Protein AF-A0A1E3LMU6-F1 (afdb_monomer_lite)

Radius of gyration: 24.19 Å; chains: 1; bounding box: 62×63×65 Å

Structure (mmCIF, N/CA/C/O backbone):
data_AF-A0A1E3LMU6-F1
#
_entry.id   AF-A0A1E3LMU6-F1
#
loop_
_atom_site.group_PDB
_atom_site.id
_atom_site.type_symbol
_atom_site.label_atom_id
_atom_site.label_alt_id
_atom_site.label_comp_id
_atom_site.label_asym_id
_atom_site.label_entity_id
_atom_site.label_seq_id
_atom_site.pdbx_PDB_ins_code
_atom_site.Cartn_x
_atom_site.Cartn_y
_atom_site.Cartn_z
_atom_site.occupancy
_atom_site.B_iso_or_equiv
_atom_site.auth_seq_id
_atom_site.auth_comp_id
_atom_site.auth_asym_id
_atom_site.auth_atom_id
_atom_site.pdbx_PDB_model_num
ATOM 1 N N . MET A 1 1 ? 36.751 44.277 14.870 1.00 41.34 1 MET A N 1
ATOM 2 C CA . MET A 1 1 ? 36.678 43.422 13.663 1.00 41.34 1 MET A CA 1
ATOM 3 C C . MET A 1 1 ? 35.478 42.487 13.799 1.00 41.34 1 MET A C 1
ATOM 5 O O . MET A 1 1 ? 35.549 41.564 14.591 1.00 41.34 1 MET A O 1
ATOM 9 N N . GLY A 1 2 ? 34.350 42.746 13.127 1.00 47.09 2 GLY A N 1
ATOM 10 C CA . GLY A 1 2 ? 33.131 41.927 13.303 1.00 47.09 2 GLY A CA 1
ATOM 11 C C . GLY A 1 2 ? 32.168 41.909 12.112 1.00 47.09 2 GLY A C 1
ATOM 12 O O . GLY A 1 2 ? 31.055 41.415 12.233 1.00 47.09 2 GLY A O 1
ATOM 13 N N . PHE A 1 3 ? 32.586 42.429 10.955 1.00 42.03 3 PHE A N 1
ATOM 14 C CA . PHE A 1 3 ? 31.719 42.635 9.787 1.00 42.03 3 PHE A CA 1
ATOM 15 C C . PHE A 1 3 ? 31.519 41.367 8.921 1.00 42.03 3 PHE A C 1
ATOM 17 O O . PHE A 1 3 ? 30.695 41.357 8.015 1.00 42.03 3 PHE A O 1
ATOM 24 N N . PHE A 1 4 ? 32.235 40.271 9.212 1.00 47.50 4 PHE A N 1
ATOM 25 C CA . PHE A 1 4 ?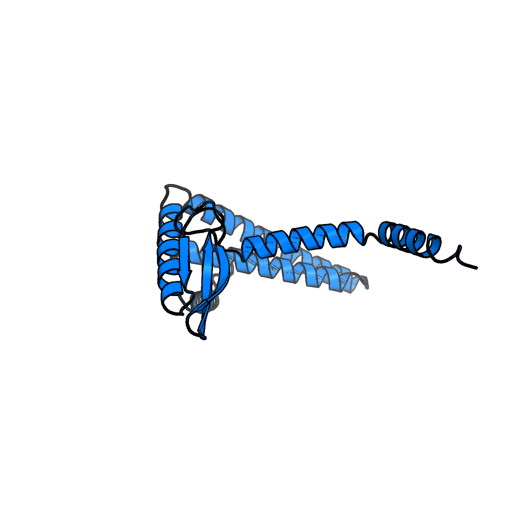 32.240 39.044 8.395 1.00 47.50 4 PHE A CA 1
ATOM 26 C C . PHE A 1 4 ? 31.320 37.906 8.888 1.00 47.50 4 PHE A C 1
ATOM 28 O O . PHE A 1 4 ? 31.187 36.895 8.204 1.00 47.50 4 PHE A O 1
ATOM 35 N N . SER A 1 5 ? 30.646 38.030 10.040 1.00 54.84 5 SER A N 1
ATOM 36 C CA . SER A 1 5 ? 29.833 36.929 10.606 1.00 54.84 5 SER A CA 1
ATOM 37 C C . SER A 1 5 ? 28.342 36.962 10.223 1.00 54.84 5 SER A C 1
ATOM 39 O O . SER A 1 5 ? 27.635 35.957 10.368 1.00 54.84 5 SER A O 1
ATOM 41 N N . ALA A 1 6 ? 27.842 38.103 9.737 1.00 52.78 6 ALA A N 1
ATOM 42 C CA . ALA A 1 6 ? 26.452 38.272 9.303 1.00 52.78 6 ALA A CA 1
ATOM 43 C C . ALA A 1 6 ? 26.280 37.977 7.802 1.00 52.78 6 ALA A C 1
ATOM 45 O O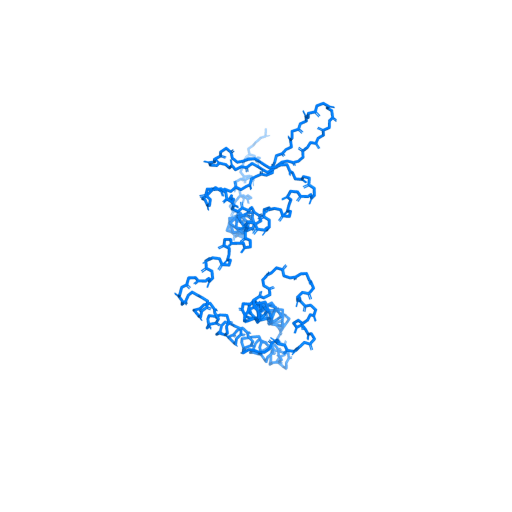 . ALA A 1 6 ? 25.348 37.279 7.404 1.00 52.78 6 ALA A O 1
ATOM 46 N N . THR A 1 7 ? 27.230 38.420 6.978 1.00 54.69 7 THR A N 1
ATOM 47 C CA . THR A 1 7 ? 27.239 38.225 5.518 1.00 54.69 7 THR A CA 1
ATOM 48 C C . THR A 1 7 ? 27.462 36.762 5.120 1.00 54.69 7 THR A C 1
ATOM 50 O O . THR A 1 7 ? 26.789 36.266 4.216 1.00 54.69 7 THR A O 1
ATOM 53 N N . GLY A 1 8 ? 28.300 36.021 5.855 1.00 50.91 8 GLY A N 1
ATOM 54 C CA . GLY A 1 8 ? 28.515 34.585 5.625 1.00 50.91 8 GLY A CA 1
ATOM 55 C C . GLY A 1 8 ? 27.275 33.714 5.883 1.00 50.91 8 GLY A C 1
ATOM 56 O O . GLY A 1 8 ? 27.027 32.752 5.157 1.00 50.91 8 GLY A O 1
ATOM 57 N N . ARG A 1 9 ? 26.432 34.080 6.862 1.00 52.69 9 ARG A N 1
ATOM 58 C CA . ARG A 1 9 ? 25.158 33.383 7.132 1.00 52.69 9 ARG A CA 1
ATOM 59 C C . ARG A 1 9 ? 24.100 33.670 6.064 1.00 52.69 9 ARG A C 1
ATOM 61 O O . ARG A 1 9 ? 23.350 32.763 5.706 1.00 52.69 9 ARG A O 1
ATOM 68 N N . GLY A 1 10 ? 24.083 34.887 5.517 1.00 55.19 10 GLY A N 1
ATOM 69 C CA . GLY A 1 10 ? 23.234 35.249 4.378 1.00 55.19 10 GLY A CA 1
ATOM 70 C C . GLY A 1 10 ? 23.608 34.486 3.106 1.00 55.19 10 GLY A C 1
ATOM 71 O O . GLY A 1 10 ? 22.738 33.906 2.460 1.00 55.19 10 GLY A O 1
ATOM 72 N N . MET A 1 11 ? 24.904 34.390 2.792 1.00 52.97 11 MET A N 1
ATOM 73 C CA . MET A 1 11 ? 25.379 33.633 1.626 1.00 52.97 11 MET A CA 1
ATOM 74 C C . MET A 1 11 ? 25.127 32.126 1.747 1.00 52.97 11 MET A C 1
ATOM 76 O O . MET A 1 11 ? 24.754 31.503 0.757 1.00 52.97 11 MET A O 1
ATOM 80 N N . ALA A 1 12 ? 25.237 31.539 2.944 1.00 54.31 12 ALA A N 1
ATOM 81 C CA . ALA A 1 12 ? 24.888 30.134 3.171 1.00 54.31 12 ALA A CA 1
ATOM 82 C C . ALA A 1 12 ? 23.386 29.855 2.962 1.00 54.31 12 ALA A C 1
ATOM 84 O O . ALA A 1 12 ? 23.021 28.805 2.436 1.00 54.31 12 ALA A O 1
ATOM 85 N N . TRP A 1 13 ? 22.511 30.800 3.324 1.00 54.44 13 TRP A N 1
ATOM 86 C CA . TRP A 1 13 ? 21.069 30.704 3.071 1.00 54.44 13 TRP A CA 1
ATOM 87 C C . TRP A 1 13 ? 20.727 30.818 1.583 1.00 54.44 13 TRP A C 1
ATOM 89 O O . TRP A 1 13 ? 19.920 30.038 1.078 1.00 54.44 13 TRP A O 1
ATOM 99 N N . VAL A 1 14 ? 21.374 31.745 0.871 1.00 56.81 14 VAL A N 1
ATOM 100 C CA . VAL A 1 14 ? 21.206 31.904 -0.581 1.00 56.81 14 VAL A CA 1
ATOM 101 C C . VAL A 1 14 ? 21.745 30.675 -1.321 1.00 56.81 14 VAL A C 1
ATOM 103 O O . VAL A 1 14 ? 21.052 30.132 -2.178 1.00 56.81 14 VAL A O 1
ATOM 106 N N . ALA A 1 15 ? 22.910 30.149 -0.928 1.00 52.78 15 ALA A N 1
ATOM 107 C CA . ALA A 1 15 ? 23.465 28.912 -1.479 1.00 52.78 15 ALA A CA 1
ATOM 108 C C . ALA A 1 15 ? 22.572 27.689 -1.186 1.00 52.78 15 ALA A C 1
ATOM 110 O O . ALA A 1 15 ? 22.334 26.877 -2.077 1.00 52.78 15 ALA A O 1
ATOM 111 N N . ALA A 1 16 ? 21.995 27.576 0.016 1.00 50.31 16 ALA A N 1
ATOM 112 C CA . ALA A 1 16 ? 21.031 26.520 0.345 1.00 50.31 16 ALA A CA 1
ATOM 113 C C . ALA A 1 16 ? 19.702 26.651 -0.431 1.00 50.31 16 ALA A C 1
ATOM 115 O O . ALA A 1 16 ? 19.055 25.640 -0.723 1.00 50.31 16 ALA A O 1
ATOM 116 N N . GLY A 1 17 ? 19.309 27.880 -0.785 1.00 49.91 17 GLY A N 1
ATOM 117 C CA . GLY A 1 17 ? 18.188 28.169 -1.681 1.00 49.91 17 GLY A CA 1
ATOM 118 C C . GLY A 1 17 ? 18.459 27.742 -3.127 1.00 49.91 17 GLY A C 1
ATOM 119 O O . GLY A 1 17 ? 17.593 27.126 -3.742 1.00 49.91 17 GLY A O 1
ATOM 120 N N . VAL A 1 18 ? 19.675 27.976 -3.638 1.00 53.72 18 VAL A N 1
ATOM 121 C CA . VAL A 1 18 ? 20.116 27.560 -4.987 1.00 53.72 18 VAL A CA 1
ATOM 122 C C . VAL A 1 18 ? 20.305 26.038 -5.093 1.00 53.72 18 VAL A C 1
ATOM 124 O O . VAL A 1 18 ? 20.005 25.452 -6.127 1.00 53.72 18 VAL A O 1
ATOM 127 N N . VAL A 1 19 ? 20.709 25.367 -4.007 1.00 55.47 19 VAL A N 1
ATOM 128 C CA . VAL A 1 19 ? 20.836 23.893 -3.924 1.00 55.47 19 VAL A CA 1
ATOM 129 C C . VAL A 1 19 ? 19.472 23.191 -3.742 1.00 55.47 19 VAL A C 1
ATOM 131 O O . VAL A 1 19 ? 19.393 21.966 -3.686 1.00 55.47 19 VAL A O 1
ATOM 134 N N . GLY A 1 20 ? 18.360 23.933 -3.676 1.00 52.56 20 GLY A N 1
ATOM 135 C CA . GLY A 1 20 ? 17.022 23.339 -3.603 1.00 52.56 20 GLY A CA 1
ATOM 136 C C . GLY A 1 20 ? 16.711 22.667 -2.259 1.00 52.56 20 GLY A C 1
ATOM 137 O O . GLY A 1 20 ? 15.804 21.840 -2.166 1.00 52.56 20 GLY A O 1
ATOM 138 N N . MET A 1 21 ? 17.407 23.021 -1.174 1.00 56.62 21 MET A N 1
ATOM 139 C CA . MET A 1 21 ? 17.114 22.450 0.148 1.00 56.62 21 MET A CA 1
ATOM 140 C C . MET A 1 21 ? 15.789 22.956 0.731 1.00 56.62 21 MET A C 1
ATOM 142 O O . MET A 1 21 ? 15.159 22.258 1.526 1.00 56.62 21 MET A O 1
ATOM 146 N N . THR A 1 22 ? 15.339 24.150 0.344 1.00 62.69 22 THR A N 1
ATOM 147 C CA . THR A 1 22 ? 14.048 24.713 0.763 1.00 62.69 22 THR A CA 1
ATOM 148 C C . THR A 1 22 ? 12.844 23.923 0.222 1.00 62.69 22 THR A C 1
ATOM 150 O O . THR A 1 22 ? 12.016 23.531 1.052 1.00 62.69 22 THR A O 1
ATOM 153 N N . PRO A 1 23 ? 12.739 23.567 -1.080 1.00 60.28 23 PRO A N 1
ATOM 154 C CA . PRO A 1 23 ? 11.665 22.693 -1.553 1.00 60.28 23 PRO A CA 1
ATOM 155 C C . PRO A 1 23 ? 11.776 21.267 -0.998 1.00 60.28 23 PRO A C 1
ATOM 157 O O . PRO A 1 23 ? 10.747 20.658 -0.718 1.00 60.28 23 PRO A O 1
ATOM 160 N N . ILE A 1 24 ? 12.985 20.746 -0.746 1.00 65.69 24 ILE A N 1
ATOM 161 C CA . ILE A 1 24 ? 13.166 19.425 -0.112 1.00 65.69 24 ILE A CA 1
ATOM 162 C C . ILE A 1 24 ? 12.637 19.428 1.328 1.00 65.69 24 ILE A C 1
ATOM 164 O O . ILE A 1 24 ? 11.916 18.512 1.716 1.00 65.69 24 ILE A O 1
ATOM 168 N N . LYS A 1 25 ? 12.936 20.463 2.124 1.00 67.44 25 LYS A N 1
ATOM 169 C CA . LYS A 1 25 ? 12.420 20.598 3.498 1.00 67.44 25 LYS A CA 1
ATOM 170 C C . LYS A 1 25 ? 10.905 20.794 3.527 1.00 67.44 25 LYS A C 1
ATOM 172 O O . LYS A 1 25 ? 10.240 20.164 4.346 1.00 67.44 25 LYS A O 1
ATOM 177 N N . ALA A 1 26 ? 10.359 21.611 2.624 1.00 67.00 26 ALA A N 1
ATOM 178 C CA . ALA A 1 26 ? 8.914 21.787 2.487 1.00 67.00 26 ALA A CA 1
ATOM 179 C C . ALA A 1 26 ? 8.229 20.471 2.077 1.00 67.00 26 ALA A C 1
ATOM 181 O O . ALA A 1 26 ? 7.256 20.058 2.706 1.00 67.00 26 ALA A O 1
ATOM 182 N N . GLY A 1 27 ? 8.794 19.752 1.102 1.00 61.72 27 GLY A N 1
ATOM 183 C CA . GLY A 1 27 ? 8.332 18.426 0.695 1.00 61.72 27 GLY A CA 1
ATOM 184 C C . GLY A 1 27 ? 8.401 17.413 1.837 1.00 61.72 27 GLY A C 1
ATOM 185 O O . GLY A 1 27 ? 7.441 16.686 2.073 1.00 61.72 27 GLY A O 1
ATOM 186 N N . PHE A 1 28 ? 9.484 17.411 2.615 1.00 72.00 28 PHE A N 1
ATOM 187 C CA . PHE A 1 28 ? 9.635 16.537 3.777 1.00 72.00 28 PHE A CA 1
ATOM 188 C C . PHE A 1 28 ? 8.638 16.870 4.892 1.00 72.00 28 PHE A C 1
ATOM 190 O O . PHE A 1 28 ? 8.110 15.959 5.526 1.00 72.00 28 PHE A O 1
ATOM 197 N N . ALA A 1 29 ? 8.327 18.150 5.112 1.00 66.56 29 ALA A N 1
ATOM 198 C CA . ALA A 1 29 ? 7.298 18.576 6.058 1.00 66.56 29 ALA A CA 1
ATOM 199 C C . ALA A 1 29 ? 5.898 18.124 5.617 1.00 66.56 29 ALA A C 1
ATOM 201 O O . ALA A 1 29 ? 5.139 17.617 6.440 1.00 66.56 29 ALA A O 1
ATOM 202 N N . VAL A 1 30 ? 5.581 18.217 4.322 1.00 67.12 30 VAL A N 1
ATOM 203 C CA . VAL A 1 30 ? 4.319 17.710 3.755 1.00 67.12 30 VAL A CA 1
ATOM 204 C C . VAL A 1 30 ? 4.247 16.187 3.846 1.00 67.12 30 VAL A C 1
ATOM 206 O O . VAL A 1 30 ? 3.236 15.647 4.290 1.00 67.12 30 VAL A O 1
ATOM 209 N N . VAL A 1 31 ? 5.319 15.474 3.492 1.00 64.94 31 VAL A N 1
ATOM 210 C CA . VAL A 1 31 ? 5.393 14.009 3.615 1.00 64.94 31 VAL A CA 1
ATOM 211 C C . VAL A 1 31 ? 5.259 13.588 5.073 1.00 64.94 31 VAL A C 1
ATOM 213 O O . VAL A 1 31 ? 4.487 12.680 5.356 1.00 64.94 31 VAL A O 1
ATOM 216 N N . ARG A 1 32 ? 5.932 14.264 6.008 1.00 67.25 32 ARG A N 1
ATOM 217 C CA . ARG A 1 32 ? 5.809 14.008 7.449 1.00 67.25 32 ARG A CA 1
ATOM 218 C C . ARG A 1 32 ? 4.410 14.342 7.967 1.00 67.25 32 ARG A C 1
ATOM 220 O O . ARG A 1 32 ? 3.872 13.575 8.753 1.00 67.25 32 ARG A O 1
ATOM 227 N N . GLY A 1 33 ? 3.798 15.430 7.509 1.00 62.50 33 GLY A N 1
ATOM 228 C CA . GLY A 1 33 ? 2.422 15.798 7.845 1.00 62.50 33 GLY A CA 1
ATOM 229 C C . GLY A 1 33 ? 1.417 14.760 7.349 1.00 62.50 33 GLY A C 1
ATOM 230 O O . GLY A 1 33 ? 0.560 14.325 8.113 1.00 62.50 33 GLY A O 1
ATOM 231 N N . ASN A 1 34 ? 1.579 14.283 6.114 1.00 66.56 34 ASN A N 1
ATOM 232 C CA . ASN A 1 34 ? 0.775 13.209 5.533 1.00 66.56 34 ASN A CA 1
ATOM 233 C C . ASN A 1 34 ? 1.041 11.863 6.213 1.00 66.56 34 ASN A C 1
ATOM 235 O O . ASN A 1 34 ? 0.109 11.107 6.454 1.00 66.56 34 ASN A O 1
ATOM 239 N N . TRP A 1 35 ? 2.288 11.571 6.573 1.00 59.31 35 TRP A N 1
ATOM 240 C CA . TRP A 1 35 ? 2.669 10.379 7.325 1.00 59.31 35 TRP A CA 1
ATOM 241 C C . TRP A 1 35 ? 2.043 10.375 8.719 1.00 59.31 35 TRP A C 1
ATOM 243 O O . TRP A 1 35 ? 1.440 9.389 9.131 1.00 59.31 35 TRP A O 1
ATOM 253 N N . ASN A 1 36 ? 2.099 11.508 9.413 1.00 56.50 36 ASN A N 1
ATOM 254 C CA . ASN A 1 36 ? 1.456 11.695 10.705 1.00 56.50 36 ASN A CA 1
ATOM 255 C C . ASN A 1 36 ? -0.072 11.694 10.573 1.00 56.50 36 ASN A C 1
ATOM 257 O O . ASN A 1 36 ? -0.745 11.178 11.453 1.00 56.50 36 ASN A O 1
ATOM 261 N N . ALA A 1 37 ? -0.643 12.198 9.476 1.00 53.78 37 ALA A N 1
ATOM 262 C CA . ALA A 1 37 ? -2.076 12.107 9.187 1.00 53.78 37 ALA A CA 1
ATOM 263 C C . ALA A 1 37 ? -2.526 10.669 8.875 1.00 53.78 37 ALA A C 1
ATOM 265 O O . ALA A 1 37 ? -3.618 10.277 9.261 1.00 53.78 37 ALA A O 1
ATOM 266 N N . LEU A 1 38 ? -1.683 9.876 8.208 1.00 58.12 38 LEU A N 1
ATOM 267 C CA . LEU A 1 38 ? -1.920 8.453 7.945 1.00 58.12 38 LEU A CA 1
ATOM 268 C C . LEU A 1 38 ? -1.766 7.603 9.213 1.00 58.12 38 LEU A C 1
ATOM 270 O O . LEU A 1 38 ? -2.451 6.593 9.361 1.00 58.12 38 LEU A O 1
ATOM 274 N N . ARG A 1 39 ? -0.854 7.996 10.112 1.00 58.69 39 ARG A N 1
ATOM 275 C CA . ARG A 1 39 ? -0.602 7.310 11.386 1.00 58.69 39 ARG A CA 1
ATOM 276 C C . ARG A 1 39 ? -1.584 7.727 12.484 1.00 58.69 39 ARG A C 1
ATOM 278 O O . ARG A 1 39 ? -1.951 6.889 13.303 1.00 58.69 39 ARG A O 1
ATOM 285 N N . SER A 1 40 ? -2.018 8.987 12.495 1.00 62.62 40 SER A N 1
ATOM 286 C CA . SER A 1 40 ? -3.054 9.471 13.411 1.00 62.62 40 SER A CA 1
ATOM 287 C C . SER A 1 40 ? -4.398 8.883 13.007 1.00 62.62 40 SER A C 1
ATOM 289 O O . SER A 1 40 ? -4.829 8.915 11.856 1.00 62.62 40 SER A O 1
ATOM 291 N N . ARG A 1 41 ? -5.045 8.251 13.976 1.00 66.50 41 ARG A N 1
ATOM 292 C CA . ARG A 1 41 ? -6.304 7.545 13.767 1.00 66.50 41 ARG A CA 1
ATOM 293 C C . ARG A 1 41 ? -7.434 8.582 13.759 1.00 66.50 41 ARG A C 1
ATOM 295 O O . ARG A 1 41 ? -7.430 9.492 14.578 1.00 66.50 41 ARG A O 1
ATOM 302 N N . SER A 1 42 ? -8.411 8.456 12.862 1.00 70.62 42 SER A N 1
ATOM 303 C CA . SER A 1 42 ? -9.662 9.214 12.984 1.00 70.62 42 SER A CA 1
ATOM 304 C C . SER A 1 42 ? -10.424 8.774 14.236 1.00 70.62 42 SER A C 1
ATOM 306 O O . SER A 1 42 ? -10.431 7.582 14.565 1.00 70.62 42 SER A O 1
ATOM 308 N N . CYS A 1 43 ? -11.043 9.731 14.928 1.00 73.75 43 CYS A N 1
ATOM 309 C CA . CYS A 1 43 ? -11.822 9.477 16.133 1.00 73.75 43 CYS A CA 1
ATOM 310 C C . CYS A 1 43 ? -13.076 8.646 15.803 1.00 73.75 43 CYS A C 1
ATOM 312 O O . CYS A 1 43 ? -13.838 9.038 14.913 1.00 73.75 43 CYS A O 1
ATOM 314 N N . PRO A 1 44 ? -13.329 7.538 16.522 1.00 68.38 44 PRO A N 1
ATOM 315 C CA . PRO A 1 44 ? -14.477 6.669 16.268 1.00 68.38 44 PRO A CA 1
ATOM 316 C C . PRO A 1 44 ? -15.820 7.332 16.605 1.00 68.38 44 PRO A C 1
ATOM 318 O O . PRO A 1 44 ? -16.822 6.991 15.981 1.00 68.38 44 PRO A O 1
ATOM 321 N N . ARG A 1 45 ? -15.843 8.283 17.554 1.00 73.88 45 ARG A N 1
ATOM 322 C CA . ARG A 1 45 ? -17.066 8.946 18.036 1.00 73.88 45 ARG A CA 1
ATOM 323 C C . ARG A 1 45 ? -17.550 10.047 17.095 1.00 73.88 45 ARG A C 1
ATOM 325 O O . ARG A 1 45 ? -18.722 10.080 16.746 1.00 73.88 45 ARG A O 1
ATOM 332 N N . CYS A 1 46 ? -16.661 10.951 16.685 1.00 76.88 46 CYS A N 1
ATOM 333 C CA . CYS A 1 46 ? -17.043 12.114 15.878 1.00 76.88 46 CYS A CA 1
ATOM 334 C C . CYS A 1 46 ? -16.698 11.982 14.386 1.00 76.88 46 CYS A C 1
ATOM 336 O O . CYS A 1 46 ? -17.192 12.771 13.582 1.00 76.88 46 CYS A O 1
ATOM 338 N N . GLY A 1 47 ? -15.818 11.049 13.998 1.00 67.56 47 GLY A N 1
ATOM 339 C CA . GLY A 1 47 ? -15.378 10.826 12.613 1.00 67.56 47 GLY A CA 1
ATOM 340 C C . GLY A 1 47 ? -14.544 11.955 11.982 1.00 67.56 47 GLY A C 1
ATOM 341 O O . GLY A 1 47 ? -13.857 11.719 10.991 1.00 67.56 47 GLY A O 1
ATOM 342 N N . ARG A 1 48 ? -14.572 13.169 12.550 1.00 74.12 48 ARG A N 1
ATOM 343 C CA . ARG A 1 48 ? -13.888 14.371 12.036 1.00 74.12 48 ARG A CA 1
ATOM 344 C C . ARG A 1 48 ? -12.575 14.671 12.759 1.00 74.12 48 ARG A C 1
ATOM 346 O O . ARG A 1 48 ? -11.645 15.193 12.151 1.00 74.12 48 ARG A O 1
ATOM 353 N N . GLY A 1 49 ? -12.507 14.359 14.050 1.00 76.75 49 GLY A N 1
ATOM 354 C CA . GLY A 1 49 ? -11.328 14.590 14.874 1.00 76.75 49 GLY A CA 1
ATOM 355 C C . GLY A 1 49 ? -10.240 13.540 14.665 1.00 76.75 49 GLY A C 1
ATOM 356 O O . GLY A 1 49 ? -10.498 12.423 14.207 1.00 76.75 49 GLY A O 1
ATOM 357 N N . ARG A 1 50 ? -9.008 13.899 15.018 1.00 76.50 50 ARG A N 1
ATOM 358 C CA . ARG A 1 50 ? -7.848 13.006 15.034 1.00 76.50 50 ARG A CA 1
ATOM 359 C C . ARG A 1 50 ? -7.531 12.613 16.469 1.00 76.50 50 ARG A C 1
ATOM 361 O O . ARG A 1 50 ? -7.636 13.435 17.378 1.00 76.50 50 ARG A O 1
ATOM 368 N N . LEU A 1 51 ? -7.155 11.352 16.638 1.00 77.31 51 LEU A N 1
ATOM 369 C CA . LEU A 1 51 ? -6.645 10.821 17.887 1.00 77.31 51 LEU A CA 1
ATOM 370 C C . LEU A 1 51 ? -5.184 11.244 18.045 1.00 77.31 51 LEU A C 1
ATOM 372 O O . LEU A 1 51 ? -4.376 11.030 17.132 1.00 77.31 51 LEU A O 1
ATOM 376 N N . TYR A 1 52 ? -4.870 11.850 19.183 1.00 78.06 52 TYR A N 1
ATOM 377 C CA . TYR A 1 52 ? -3.514 12.129 19.630 1.00 78.06 52 TYR A CA 1
ATOM 378 C C . TYR A 1 52 ? -3.221 11.289 20.868 1.00 78.06 52 TYR A C 1
ATOM 380 O O . TYR A 1 52 ? -4.098 11.039 21.690 1.00 78.06 52 TYR A O 1
ATOM 388 N N . GLU A 1 53 ? -1.987 10.822 20.964 1.00 76.00 53 GLU A N 1
ATOM 389 C CA . GLU A 1 53 ? -1.511 10.071 22.115 1.00 76.00 53 GLU A CA 1
ATOM 390 C C . GLU A 1 53 ? -1.038 11.063 23.177 1.00 76.00 53 GLU A C 1
ATOM 392 O O . GLU A 1 53 ? -0.297 12.001 22.867 1.00 76.00 53 GLU A O 1
ATOM 397 N N . PHE A 1 54 ? -1.496 10.881 24.408 1.00 79.62 54 PHE A N 1
ATOM 398 C CA . PHE A 1 54 ? -1.031 11.622 25.568 1.00 79.62 54 PHE A CA 1
ATOM 399 C C . PHE A 1 54 ? -0.784 10.649 26.716 1.00 79.62 54 PHE A C 1
ATOM 401 O O . PHE A 1 54 ? -1.397 9.588 26.795 1.00 79.62 54 PHE A O 1
ATOM 408 N N . SER A 1 55 ? 0.158 10.989 27.584 1.00 79.62 55 SER A N 1
ATOM 409 C CA . SER A 1 55 ? 0.448 10.212 28.782 1.00 79.62 55 SER A CA 1
ATOM 410 C C . SER A 1 55 ? 0.008 10.999 30.001 1.00 79.62 55 SER A C 1
ATOM 412 O O . SER A 1 55 ? 0.394 12.162 30.136 1.00 79.62 55 SER A O 1
ATOM 414 N N . GLU A 1 56 ? -0.744 10.364 30.888 1.00 76.75 56 GLU A N 1
ATOM 415 C CA . GLU A 1 56 ? -1.137 10.948 32.164 1.00 76.75 56 GLU A CA 1
ATOM 416 C C . GLU A 1 56 ? -0.585 10.088 33.300 1.00 76.75 56 GLU A C 1
ATOM 418 O O . GLU A 1 56 ? -0.607 8.857 33.237 1.00 76.75 56 GLU A O 1
ATOM 423 N N . VAL A 1 57 ? -0.016 10.744 34.311 1.00 78.88 57 VAL A N 1
ATOM 424 C CA . VAL A 1 57 ? 0.559 10.069 35.476 1.00 78.88 57 VAL A CA 1
ATOM 425 C C . VAL A 1 57 ? -0.480 10.113 36.581 1.00 78.88 57 VAL A C 1
ATOM 427 O O . VAL A 1 57 ? -0.708 11.165 37.178 1.00 78.88 57 VAL A O 1
ATOM 430 N N . VAL A 1 58 ? -1.100 8.968 36.850 1.00 73.94 58 VAL A N 1
ATOM 431 C CA . VAL A 1 58 ? -2.060 8.801 37.944 1.00 73.94 58 VAL A CA 1
ATOM 432 C C . VAL A 1 58 ? -1.421 7.856 38.955 1.00 73.94 58 VAL A C 1
ATOM 434 O O . VAL A 1 58 ? -0.964 6.775 38.588 1.00 73.94 58 VAL A O 1
ATOM 437 N N . GLU A 1 59 ? -1.305 8.301 40.209 1.00 72.25 59 GLU A N 1
ATOM 438 C CA . GLU A 1 59 ? -0.765 7.508 41.331 1.00 72.25 59 GLU A CA 1
ATOM 439 C C . GLU A 1 59 ? 0.636 6.902 41.085 1.00 72.25 59 GLU A C 1
ATOM 441 O O . GLU A 1 59 ? 0.965 5.818 41.555 1.00 72.25 59 GLU A O 1
ATOM 446 N N . GLY A 1 60 ? 1.498 7.609 40.342 1.00 75.00 60 GLY A N 1
ATOM 447 C CA . GLY A 1 60 ? 2.876 7.171 40.059 1.00 75.00 60 GLY A CA 1
ATOM 448 C C . GLY A 1 60 ? 3.008 6.160 38.915 1.00 75.00 60 GLY A C 1
ATOM 449 O O . GLY A 1 60 ? 4.124 5.784 38.556 1.00 75.00 60 GLY A O 1
ATOM 450 N N . THR A 1 61 ? 1.894 5.771 38.296 1.00 73.81 61 THR A N 1
ATOM 451 C CA . THR A 1 61 ? 1.852 4.954 37.079 1.00 73.81 61 THR A CA 1
ATOM 452 C C . THR A 1 61 ? 1.550 5.814 35.853 1.00 73.81 61 THR A C 1
ATOM 454 O O . THR A 1 61 ? 0.612 6.612 35.850 1.00 73.81 61 THR A O 1
ATOM 457 N N . THR A 1 62 ? 2.369 5.678 34.807 1.00 75.38 62 THR A N 1
ATOM 458 C CA . THR A 1 62 ? 2.179 6.385 33.533 1.00 75.38 62 THR A CA 1
ATOM 459 C C . THR A 1 62 ? 1.211 5.602 32.658 1.00 75.38 62 THR A C 1
ATOM 461 O O . THR A 1 62 ? 1.569 4.545 32.136 1.00 75.38 62 THR A O 1
ATOM 464 N N . TYR A 1 63 ? 0.011 6.137 32.456 1.00 73.25 63 TYR A N 1
ATOM 465 C CA . TYR A 1 63 ? -0.965 5.573 31.530 1.00 73.25 63 TYR A CA 1
ATOM 466 C C . TYR A 1 63 ? -0.853 6.270 30.179 1.00 73.25 63 TYR A C 1
ATOM 468 O O . TYR A 1 63 ? -0.838 7.499 30.095 1.00 73.25 63 TYR A O 1
ATOM 476 N N . PHE A 1 64 ? -0.786 5.486 29.106 1.00 75.69 64 PHE A N 1
ATOM 477 C CA . PHE A 1 64 ? -0.856 6.004 27.742 1.00 75.69 64 PHE A CA 1
ATOM 478 C C . PHE A 1 64 ? -2.313 6.019 27.296 1.00 75.69 64 PHE A C 1
ATOM 480 O O . PHE A 1 64 ? -2.955 4.974 27.253 1.00 75.69 64 PHE A O 1
ATOM 487 N N . ALA A 1 65 ? -2.841 7.178 26.926 1.00 77.31 65 ALA A N 1
ATOM 488 C CA . ALA A 1 65 ? -4.211 7.348 26.459 1.00 77.31 65 ALA A CA 1
ATOM 489 C C . ALA A 1 65 ? -4.251 8.010 25.075 1.00 77.31 65 ALA A C 1
ATOM 491 O O . ALA A 1 65 ? -3.339 8.728 24.663 1.00 77.31 65 ALA A O 1
ATOM 492 N N . GLN A 1 66 ? -5.323 7.758 24.331 1.00 80.12 66 GLN A N 1
ATOM 493 C CA . GLN A 1 66 ? -5.621 8.412 23.063 1.00 80.12 66 GLN A CA 1
ATOM 494 C C . GLN A 1 66 ? -6.808 9.347 23.249 1.00 80.12 66 GLN A C 1
ATOM 496 O O . GLN A 1 66 ? -7.911 8.905 23.555 1.00 80.12 66 GLN A O 1
ATOM 501 N N . GLY A 1 67 ? -6.584 10.642 23.042 1.00 80.56 67 GLY A N 1
ATOM 502 C CA . GLY A 1 67 ? -7.601 11.688 23.118 1.00 80.56 67 GLY A CA 1
ATOM 503 C C . GLY A 1 67 ? -7.987 12.178 21.733 1.00 80.56 67 GLY A C 1
ATOM 504 O O . GLY A 1 67 ? -7.184 12.129 20.800 1.00 80.56 67 GLY A O 1
ATOM 505 N N . CYS A 1 68 ? -9.213 12.660 21.563 1.00 83.62 68 CYS A N 1
ATOM 506 C CA . CYS A 1 68 ? -9.615 13.341 20.342 1.00 83.62 68 CYS A CA 1
ATOM 507 C C . CYS A 1 68 ? -9.428 14.853 20.471 1.00 83.62 68 CYS A C 1
ATOM 509 O O . CYS A 1 68 ? -9.830 15.467 21.447 1.00 83.62 68 CYS A O 1
ATOM 511 N N . ASN A 1 69 ? -8.878 15.478 19.434 1.00 82.25 69 ASN A N 1
ATOM 512 C CA . ASN A 1 69 ? -8.692 16.930 19.391 1.00 82.25 69 ASN A CA 1
ATOM 513 C C . ASN A 1 69 ? -9.982 17.756 19.184 1.00 82.25 69 ASN A C 1
ATOM 515 O O . ASN A 1 69 ? -9.919 18.977 19.246 1.00 82.25 69 ASN A O 1
ATOM 519 N N . MET A 1 70 ? -11.115 17.125 18.854 1.00 79.88 70 MET A N 1
ATOM 520 C CA . MET A 1 70 ? -12.364 17.812 18.472 1.00 79.88 70 MET A CA 1
ATOM 521 C C . MET A 1 70 ? -13.579 17.402 19.312 1.00 79.88 70 MET A C 1
ATOM 523 O O . MET A 1 70 ? -14.642 17.996 19.165 1.00 79.88 70 MET A O 1
ATOM 527 N N . CYS A 1 71 ? -13.469 16.361 20.134 1.00 81.06 71 CYS A N 1
ATOM 528 C CA . CYS A 1 71 ? -14.542 15.928 21.025 1.00 81.06 71 CYS A CA 1
ATOM 529 C C . CYS A 1 71 ? -13.957 15.320 22.296 1.00 81.06 71 CYS A C 1
ATOM 531 O O . CYS A 1 71 ? -12.816 14.865 22.277 1.00 81.06 71 CYS A O 1
ATOM 533 N N . ASP A 1 72 ? -14.781 15.177 23.331 1.00 82.25 72 ASP A N 1
ATOM 534 C CA . ASP A 1 72 ? -14.399 14.617 24.638 1.00 82.25 72 ASP A CA 1
ATOM 535 C C . ASP A 1 72 ? -14.283 13.081 24.615 1.00 82.25 72 ASP A C 1
ATOM 537 O O . ASP A 1 72 ? -14.798 12.368 25.473 1.00 82.25 72 ASP A O 1
ATOM 541 N N . PHE A 1 73 ? -13.682 12.536 23.559 1.00 79.19 73 PH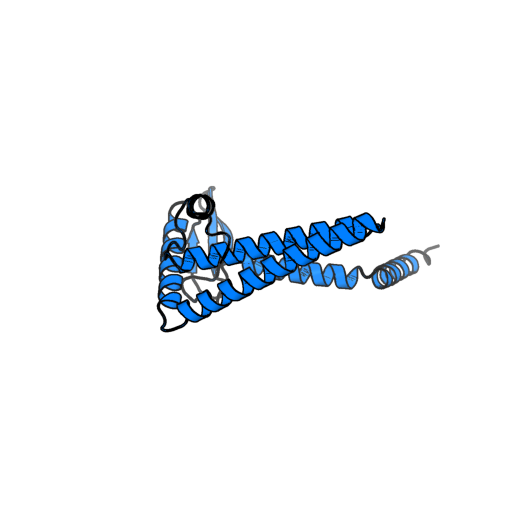E A N 1
ATOM 542 C CA . PHE A 1 73 ? -13.369 11.117 23.466 1.00 79.19 73 PHE A CA 1
ATOM 543 C C . PHE A 1 73 ? -11.943 10.899 23.963 1.00 79.19 73 PHE A C 1
ATOM 545 O O . PHE A 1 73 ? -11.010 11.463 23.389 1.00 79.19 73 PHE A O 1
ATOM 552 N N . TYR A 1 74 ? -11.790 10.059 24.979 1.00 78.62 74 TYR A N 1
ATOM 553 C CA . TYR A 1 74 ? -10.510 9.583 25.481 1.00 78.62 74 TYR A CA 1
ATOM 554 C C . TYR A 1 74 ? -10.600 8.076 25.738 1.00 78.62 74 TYR A C 1
ATOM 556 O O . TYR A 1 74 ? -11.643 7.573 26.151 1.00 78.62 74 TYR A O 1
ATOM 564 N N . GLU A 1 75 ? -9.522 7.355 25.456 1.00 73.25 75 GLU A N 1
ATOM 565 C CA . GLU A 1 75 ? -9.439 5.906 25.635 1.00 73.25 75 GLU A CA 1
ATOM 566 C C . GLU A 1 75 ? -8.043 5.538 26.129 1.00 73.25 75 GLU A C 1
ATOM 568 O O . GLU A 1 75 ? -7.044 5.973 25.554 1.00 73.25 75 GLU A O 1
ATOM 573 N N . PHE A 1 76 ? -7.959 4.744 27.194 1.00 71.50 76 PHE A N 1
ATOM 574 C CA . PHE A 1 76 ? -6.682 4.246 27.692 1.00 71.50 76 PHE A CA 1
ATOM 575 C C . PHE A 1 76 ? -6.165 3.143 26.766 1.00 71.50 76 PHE A C 1
AT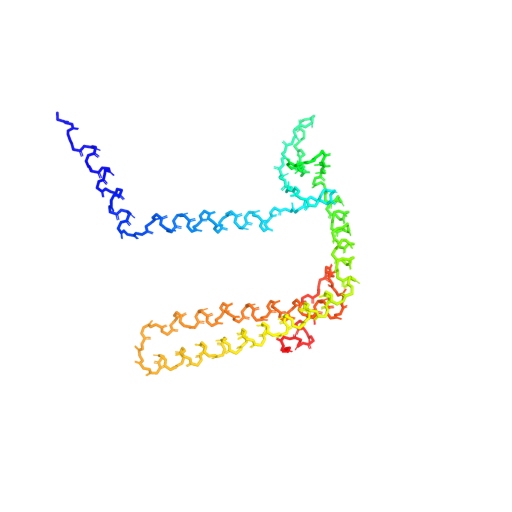OM 577 O O . PHE A 1 76 ? -6.895 2.238 26.377 1.00 71.50 76 PHE A O 1
ATOM 584 N N . THR A 1 77 ? -4.889 3.222 26.403 1.00 63.75 77 THR A N 1
ATOM 585 C CA . THR A 1 77 ? -4.206 2.306 25.476 1.00 63.75 77 THR A CA 1
ATOM 586 C C . THR A 1 77 ? -3.764 1.028 26.194 1.00 63.75 77 THR A C 1
ATOM 588 O O . THR A 1 77 ? -2.724 0.459 25.866 1.00 63.75 77 THR A O 1
ATOM 591 N N . ASP A 1 78 ? -4.532 0.567 27.182 1.00 58.59 78 ASP A N 1
ATOM 592 C CA . ASP A 1 78 ? -4.346 -0.781 27.700 1.00 58.59 78 ASP A CA 1
ATOM 593 C C . ASP A 1 78 ? -4.765 -1.782 26.622 1.00 58.59 78 ASP A C 1
ATOM 595 O O . ASP A 1 78 ? -5.704 -1.565 25.851 1.00 58.59 78 ASP A O 1
ATOM 599 N N . SER A 1 79 ? -3.994 -2.862 26.507 1.00 54.16 79 SER A N 1
ATOM 600 C CA . SER A 1 79 ? -3.981 -3.743 25.330 1.00 54.16 79 SER A CA 1
ATOM 601 C C . SER A 1 79 ? -5.343 -4.346 24.940 1.00 54.16 79 SER A C 1
ATOM 603 O O . SER A 1 79 ? -5.533 -4.707 23.776 1.00 54.16 79 SER A O 1
ATOM 605 N N . GLU A 1 80 ? -6.305 -4.393 25.865 1.00 49.56 80 GLU A N 1
ATOM 606 C CA . GLU A 1 80 ? -7.671 -4.870 25.626 1.00 49.56 80 GLU A CA 1
ATOM 607 C C . GLU A 1 80 ? -8.569 -3.828 24.929 1.00 49.56 80 GLU A C 1
ATOM 609 O O . GLU A 1 80 ? -9.358 -4.201 24.056 1.00 49.56 80 GLU A O 1
ATOM 614 N N . ALA A 1 81 ? -8.395 -2.526 25.191 1.00 48.12 81 ALA A N 1
ATOM 615 C CA . ALA A 1 81 ? -9.210 -1.448 24.605 1.00 48.12 81 ALA A CA 1
ATOM 616 C C . ALA A 1 81 ? -8.965 -1.270 23.090 1.00 48.12 81 ALA A C 1
ATOM 618 O O . ALA A 1 81 ? -9.881 -1.017 22.303 1.00 48.12 81 ALA A O 1
ATOM 619 N N . VAL A 1 82 ? -7.744 -1.570 22.624 1.00 53.78 82 VAL A N 1
ATOM 620 C CA . VAL A 1 82 ? -7.392 -1.577 21.188 1.00 53.78 82 VAL A CA 1
ATOM 621 C C . VAL A 1 82 ? -8.288 -2.534 20.381 1.00 53.78 82 VAL A C 1
ATOM 623 O O . VAL A 1 82 ? -8.519 -2.317 19.186 1.00 53.78 82 VAL A O 1
ATOM 626 N N . SER A 1 83 ? -8.819 -3.589 21.008 1.00 54.03 83 SER A N 1
ATOM 627 C CA . SER A 1 83 ? -9.731 -4.531 20.352 1.00 54.03 83 SER A CA 1
ATOM 628 C C . SER A 1 83 ? -11.106 -3.913 20.074 1.00 54.03 83 SER A C 1
ATOM 630 O O . SER A 1 83 ? -11.681 -4.133 18.999 1.00 54.03 83 SER A O 1
ATOM 632 N N . GLU A 1 84 ? -11.600 -3.071 20.982 1.00 54.53 84 GLU A N 1
ATOM 633 C CA . GLU A 1 84 ? -12.919 -2.460 20.889 1.00 54.53 84 GLU A CA 1
ATOM 634 C C . GLU A 1 84 ? -12.932 -1.379 19.807 1.00 54.53 84 GLU A C 1
ATOM 636 O O . GLU A 1 84 ? -13.784 -1.410 18.911 1.00 54.53 84 GLU A O 1
ATOM 641 N N . THR A 1 85 ? -11.910 -0.524 19.753 1.00 59.25 85 THR A N 1
ATOM 642 C CA . THR A 1 85 ? -11.757 0.455 18.665 1.00 59.25 85 THR A CA 1
ATOM 643 C C . THR A 1 85 ? -11.554 -0.172 17.292 1.00 59.25 85 THR A C 1
ATOM 645 O O . THR A 1 85 ? -12.104 0.320 16.297 1.00 59.25 85 THR A O 1
ATOM 648 N N . LEU A 1 86 ? -10.804 -1.274 17.200 1.00 61.03 86 LEU A N 1
ATOM 649 C CA . LEU A 1 86 ? -10.690 -2.037 15.954 1.00 61.03 86 LEU A CA 1
ATOM 650 C C . LEU A 1 86 ? -12.034 -2.650 15.547 1.00 61.03 86 LEU A C 1
ATOM 652 O O . LEU A 1 86 ? -12.358 -2.656 14.356 1.00 61.03 86 LEU A O 1
ATOM 656 N N . SER A 1 87 ? -12.835 -3.114 16.507 1.00 62.47 87 SER A N 1
ATOM 657 C CA . SER A 1 87 ? -14.164 -3.673 16.249 1.00 62.47 87 SER A CA 1
ATOM 658 C C . SER A 1 87 ? -15.160 -2.607 15.767 1.00 62.47 87 SER A C 1
ATOM 660 O O . SER A 1 87 ? -15.854 -2.826 14.770 1.00 62.47 87 SER A O 1
ATOM 662 N N . VAL A 1 88 ? -15.165 -1.418 16.379 1.00 65.75 88 VAL A N 1
ATOM 663 C CA . VAL A 1 88 ? -15.998 -0.276 15.968 1.00 65.75 88 VAL A CA 1
ATOM 664 C C . VAL A 1 88 ? -15.591 0.200 14.577 1.00 65.75 88 VAL A C 1
ATOM 666 O O . VAL A 1 88 ? -16.443 0.379 13.706 1.00 65.75 88 VAL A O 1
ATOM 669 N N . ARG A 1 89 ? -14.287 0.312 14.305 1.00 64.56 89 ARG A N 1
ATOM 670 C CA . ARG A 1 89 ? -13.787 0.686 12.976 1.00 64.56 89 ARG A CA 1
ATOM 671 C C . ARG A 1 89 ? -14.090 -0.378 11.926 1.00 64.56 89 ARG A C 1
ATOM 673 O O . ARG A 1 89 ? -14.414 -0.030 10.789 1.00 64.56 89 ARG A O 1
ATOM 680 N N . ARG A 1 90 ? -14.019 -1.663 12.281 1.00 66.38 90 ARG A N 1
ATOM 681 C CA . ARG A 1 90 ? -14.447 -2.758 11.405 1.00 66.38 90 ARG A CA 1
ATOM 682 C C . ARG A 1 90 ? -15.923 -2.597 11.056 1.00 66.38 90 ARG A C 1
ATOM 684 O O . ARG A 1 90 ? -16.243 -2.638 9.876 1.00 66.38 90 ARG A O 1
ATOM 691 N N . ARG A 1 91 ? -16.792 -2.336 12.039 1.00 66.44 91 ARG A N 1
ATOM 692 C CA . ARG A 1 91 ? -18.227 -2.085 11.812 1.00 66.44 91 ARG A CA 1
ATOM 693 C C . ARG A 1 91 ? -18.464 -0.868 10.914 1.00 66.44 91 ARG A C 1
ATOM 695 O O . ARG A 1 91 ? -19.196 -1.001 9.945 1.00 66.44 91 ARG A O 1
ATOM 702 N N . GLN A 1 92 ? -17.787 0.257 11.160 1.00 67.12 92 GLN A N 1
ATOM 703 C CA . GLN A 1 92 ? -17.883 1.472 10.330 1.00 67.12 92 GLN A CA 1
ATOM 704 C C . GLN A 1 92 ? -17.385 1.256 8.893 1.00 67.12 92 GLN A C 1
ATOM 706 O O . GLN A 1 92 ? -17.969 1.748 7.932 1.00 67.12 92 GLN A O 1
ATOM 711 N N . THR A 1 93 ? -16.295 0.506 8.731 1.00 68.88 93 THR A N 1
ATOM 712 C CA . THR A 1 93 ? -15.738 0.198 7.408 1.00 68.88 93 THR A CA 1
ATOM 713 C C . THR A 1 93 ? -16.666 -0.752 6.660 1.00 68.88 93 THR A C 1
ATOM 715 O O . THR A 1 93 ? -16.956 -0.525 5.494 1.00 68.88 93 THR A O 1
ATOM 718 N N . LEU A 1 94 ? -17.185 -1.783 7.329 1.00 69.94 94 LEU A N 1
ATOM 719 C CA . LEU A 1 94 ? -18.153 -2.706 6.741 1.00 69.94 94 LEU A CA 1
ATOM 720 C C . LEU A 1 94 ? -19.470 -2.004 6.394 1.00 69.94 94 LEU A C 1
ATOM 722 O O . LEU A 1 94 ? -19.998 -2.262 5.319 1.00 69.94 94 LEU A O 1
ATOM 726 N N . SER A 1 95 ? -19.970 -1.084 7.226 1.00 68.88 95 SER A N 1
ATOM 727 C CA . SER A 1 95 ? -21.180 -0.316 6.912 1.00 68.88 95 SER A CA 1
ATOM 728 C C . SER A 1 95 ? -20.973 0.614 5.714 1.00 68.88 95 SER A C 1
ATOM 730 O O . SER A 1 95 ? -21.846 0.686 4.857 1.00 68.88 95 SER A O 1
ATOM 732 N N . ALA A 1 96 ? -19.801 1.250 5.596 1.00 70.44 96 ALA A N 1
ATOM 733 C CA . ALA A 1 96 ? -19.437 2.051 4.423 1.00 70.44 96 ALA A CA 1
ATOM 734 C C . ALA A 1 96 ? -19.218 1.199 3.156 1.00 70.44 96 ALA A C 1
ATOM 736 O O . ALA A 1 96 ? -19.498 1.647 2.048 1.00 70.44 96 ALA A O 1
ATOM 737 N N . LEU A 1 97 ? -18.724 -0.039 3.289 1.00 68.50 97 LEU A N 1
ATOM 738 C CA . LEU A 1 97 ? -18.614 -0.969 2.158 1.00 68.50 97 LEU A CA 1
ATOM 739 C C . LEU A 1 97 ? -19.967 -1.560 1.738 1.00 68.50 97 LEU A C 1
ATOM 741 O O . LEU A 1 97 ? -20.122 -1.901 0.566 1.00 68.50 97 LEU A O 1
ATOM 745 N N . ASN A 1 98 ? -20.911 -1.706 2.670 1.00 73.50 98 ASN A N 1
ATOM 746 C CA . ASN A 1 98 ? -22.246 -2.248 2.408 1.00 73.50 98 ASN A CA 1
ATOM 747 C C . ASN A 1 98 ? -23.179 -1.228 1.728 1.00 73.50 98 ASN A C 1
ATOM 749 O O . ASN A 1 98 ? -24.260 -1.584 1.266 1.00 73.50 98 ASN A O 1
ATOM 753 N N . GLU A 1 99 ? -22.761 0.037 1.641 1.00 76.69 99 GLU A N 1
ATOM 754 C CA . GLU A 1 99 ? -23.453 1.057 0.862 1.00 76.69 99 GLU A CA 1
ATOM 755 C C . GLU A 1 99 ? -23.467 0.663 -0.628 1.00 76.69 99 GLU A C 1
ATOM 757 O O . GLU A 1 99 ? -22.429 0.352 -1.231 1.00 76.69 99 GLU A O 1
ATOM 762 N N . GLN A 1 100 ? -24.668 0.622 -1.220 1.00 66.31 100 GLN A N 1
ATOM 763 C CA . GLN A 1 100 ? -24.894 0.066 -2.556 1.00 66.31 100 GLN A CA 1
ATOM 764 C C . GLN A 1 100 ? -23.951 0.690 -3.600 1.00 66.31 100 GLN A C 1
ATOM 766 O O . GLN A 1 100 ? -23.898 1.900 -3.810 1.00 66.31 100 GLN A O 1
ATOM 771 N N . GLY A 1 101 ? -23.179 -0.167 -4.275 1.00 72.12 101 GLY A N 1
ATOM 772 C CA . GLY A 1 101 ? -22.275 0.215 -5.363 1.00 72.12 101 GLY A CA 1
ATOM 773 C C . GLY A 1 101 ? -20.893 0.738 -4.944 1.00 72.12 101 GLY A C 1
ATOM 774 O O . GLY A 1 101 ? -20.007 0.810 -5.802 1.00 72.12 101 GLY A O 1
ATOM 775 N N . VAL A 1 102 ? -20.638 1.047 -3.664 1.00 81.56 102 VAL A N 1
ATOM 776 C CA . VAL A 1 102 ? -19.300 1.485 -3.202 1.00 81.56 102 VAL A CA 1
ATOM 777 C C . VAL A 1 102 ? -18.293 0.343 -3.319 1.00 81.56 102 VAL A C 1
ATOM 779 O O . VAL A 1 102 ? -17.206 0.519 -3.884 1.00 81.56 102 VAL A O 1
ATOM 782 N N . ARG A 1 103 ? -18.681 -0.858 -2.877 1.00 81.44 103 ARG A N 1
ATOM 783 C CA . ARG A 1 103 ? -17.861 -2.073 -2.981 1.00 81.44 103 ARG A CA 1
ATOM 784 C C . ARG A 1 103 ? -17.455 -2.378 -4.421 1.00 81.44 103 ARG A C 1
ATOM 786 O O . ARG A 1 103 ? -16.277 -2.601 -4.693 1.00 81.44 103 ARG A O 1
ATOM 793 N N . GLU A 1 104 ? -18.397 -2.335 -5.359 1.00 85.50 104 GLU A N 1
ATOM 794 C CA . GLU A 1 104 ? -18.105 -2.598 -6.771 1.00 85.50 104 GLU A CA 1
ATOM 795 C C . GLU A 1 104 ? -17.180 -1.551 -7.390 1.00 85.50 104 GLU A C 1
ATOM 797 O O . GLU A 1 104 ? -16.252 -1.905 -8.124 1.00 85.50 104 GLU A O 1
ATOM 802 N N . LYS A 1 105 ? -17.397 -0.264 -7.089 1.00 87.12 105 LYS A N 1
ATOM 803 C CA . LYS A 1 105 ? -16.524 0.822 -7.558 1.00 87.12 105 LYS A CA 1
ATOM 804 C C . LYS A 1 105 ? -15.095 0.632 -7.051 1.00 87.12 105 LYS A C 1
ATOM 806 O O . LYS A 1 105 ? -14.149 0.765 -7.830 1.00 87.12 105 LYS A O 1
ATOM 811 N N . LEU A 1 106 ? -14.933 0.272 -5.777 1.00 84.69 106 LEU A N 1
ATOM 812 C CA . LEU A 1 106 ? -13.630 -0.032 -5.180 1.00 84.69 106 LEU A CA 1
ATOM 813 C C . LEU A 1 106 ? -12.971 -1.251 -5.831 1.00 84.69 106 LEU A C 1
ATOM 815 O O . LEU A 1 106 ? -11.797 -1.178 -6.193 1.00 84.69 106 LEU A O 1
ATOM 819 N N . LEU A 1 107 ? -13.716 -2.338 -6.042 1.00 87.88 107 LEU A N 1
ATOM 820 C CA . LEU A 1 107 ? -13.205 -3.536 -6.712 1.00 87.88 107 LEU A CA 1
ATOM 821 C C . LEU A 1 107 ? -12.723 -3.225 -8.133 1.00 87.88 107 LEU A C 1
ATOM 823 O O . LEU A 1 107 ? -11.601 -3.589 -8.490 1.00 87.88 107 LEU A O 1
ATOM 827 N N . ARG A 1 108 ? -13.519 -2.498 -8.930 1.00 90.06 108 ARG A N 1
ATOM 828 C CA . ARG A 1 108 ? -13.111 -2.064 -10.278 1.00 90.06 108 ARG A CA 1
ATOM 829 C C . ARG A 1 108 ? -11.853 -1.206 -10.203 1.00 90.06 108 ARG A C 1
ATOM 831 O O . ARG A 1 108 ? -10.898 -1.472 -10.927 1.00 90.06 108 ARG A O 1
ATOM 838 N N . ARG A 1 109 ? -11.816 -0.228 -9.296 1.00 88.81 109 ARG A N 1
ATOM 839 C CA . ARG A 1 109 ? -10.661 0.655 -9.106 1.00 88.81 109 ARG A CA 1
ATOM 840 C C . ARG A 1 109 ? -9.394 -0.136 -8.780 1.00 88.81 109 ARG A C 1
ATOM 842 O O . ARG A 1 109 ? -8.400 0.024 -9.481 1.00 88.81 109 ARG A O 1
ATOM 849 N N . TYR A 1 110 ? -9.407 -0.987 -7.755 1.00 89.50 110 TYR A N 1
ATOM 850 C CA . TYR A 1 110 ? -8.213 -1.742 -7.360 1.00 89.50 110 TYR A CA 1
ATOM 851 C C . TYR A 1 110 ? -7.759 -2.729 -8.436 1.00 89.50 110 TYR A C 1
ATOM 853 O O . TYR A 1 110 ? -6.556 -2.854 -8.654 1.00 89.50 110 TYR A O 1
ATOM 861 N N . LYS A 1 111 ? -8.694 -3.349 -9.165 1.00 90.25 111 LYS A N 1
ATOM 862 C CA . LYS A 1 111 ? -8.383 -4.184 -10.332 1.00 90.25 111 LYS A CA 1
ATOM 863 C C . LYS A 1 111 ? -7.659 -3.390 -11.422 1.00 90.25 111 LYS A C 1
ATOM 865 O O . LYS A 1 111 ? -6.592 -3.798 -11.871 1.00 90.25 111 LYS A O 1
ATOM 870 N N . TRP A 1 112 ? -8.201 -2.236 -11.810 1.00 90.88 112 TRP A N 1
ATOM 871 C CA . TRP A 1 112 ? -7.582 -1.364 -12.812 1.00 90.88 112 TRP A CA 1
ATOM 872 C C . TRP A 1 112 ? -6.188 -0.895 -12.384 1.00 90.88 112 TRP A C 1
ATOM 874 O O . TRP A 1 112 ? -5.232 -1.051 -13.140 1.00 90.88 112 TRP A O 1
ATOM 884 N N . TRP A 1 113 ? -6.040 -0.390 -11.155 1.00 89.00 113 TRP A N 1
ATOM 885 C CA . TRP A 1 113 ? -4.744 0.074 -10.649 1.00 89.00 113 TRP A CA 1
ATOM 886 C C . TRP A 1 113 ? -3.719 -1.052 -10.510 1.00 89.00 113 TRP A C 1
ATOM 888 O O . TRP A 1 113 ? -2.555 -0.841 -10.835 1.00 89.00 113 TRP A O 1
ATOM 898 N N . SER A 1 114 ? -4.132 -2.247 -10.076 1.00 89.62 114 SER A N 1
ATOM 899 C CA . SER A 1 114 ? -3.237 -3.405 -9.987 1.00 89.62 114 SER A CA 1
ATOM 900 C C . SER A 1 114 ? -2.646 -3.752 -11.356 1.00 89.62 114 SER A C 1
ATOM 902 O O . SER A 1 114 ? -1.430 -3.889 -11.468 1.00 89.62 114 SER A O 1
ATOM 904 N N . ARG A 1 115 ? -3.471 -3.771 -12.411 1.00 92.19 115 ARG A N 1
ATOM 905 C CA . ARG A 1 115 ? -3.023 -4.025 -13.792 1.00 92.19 115 ARG A CA 1
ATOM 906 C C . ARG A 1 115 ? -2.100 -2.939 -14.327 1.00 92.19 115 ARG A C 1
ATOM 908 O O . ARG A 1 115 ? -1.069 -3.258 -14.909 1.00 92.19 115 ARG A O 1
ATOM 915 N N . ILE A 1 116 ? -2.447 -1.670 -14.102 1.00 93.81 116 ILE A N 1
ATOM 916 C CA . ILE A 1 116 ? -1.627 -0.529 -14.533 1.00 93.81 116 ILE A CA 1
ATOM 917 C C . ILE A 1 116 ? -0.251 -0.586 -13.868 1.00 93.81 116 ILE A C 1
ATOM 919 O O . ILE A 1 116 ? 0.759 -0.466 -14.555 1.00 93.81 116 ILE A O 1
ATOM 923 N N . TYR A 1 117 ? -0.192 -0.807 -12.552 1.00 93.38 117 TYR A N 1
ATOM 924 C CA . TYR A 1 117 ? 1.084 -0.907 -11.847 1.00 93.38 117 TYR A CA 1
ATOM 925 C C . TYR A 1 117 ? 1.874 -2.149 -12.256 1.00 93.38 117 TYR A C 1
ATOM 927 O O . TYR A 1 117 ? 3.085 -2.053 -12.424 1.00 93.38 117 TYR A O 1
ATOM 935 N N . LEU A 1 118 ? 1.222 -3.291 -12.482 1.00 92.62 118 LEU A N 1
ATOM 936 C CA . LEU A 1 118 ? 1.910 -4.487 -12.964 1.00 92.62 118 LEU A CA 1
ATOM 937 C C . LEU A 1 118 ? 2.547 -4.231 -14.340 1.00 92.62 118 LEU A C 1
ATOM 939 O O . LEU A 1 118 ? 3.741 -4.467 -14.517 1.00 92.62 118 LEU A O 1
ATOM 943 N N . PHE A 1 119 ? 1.788 -3.659 -15.277 1.00 94.75 119 PHE A N 1
ATOM 944 C CA . PHE A 1 119 ? 2.287 -3.312 -16.608 1.00 94.75 119 PHE A CA 1
ATOM 945 C C . PHE A 1 119 ? 3.401 -2.259 -16.556 1.00 94.75 119 PHE A C 1
ATOM 947 O O . PHE A 1 119 ? 4.442 -2.424 -17.186 1.00 94.75 119 PHE A O 1
ATOM 954 N N . ALA A 1 120 ? 3.232 -1.209 -15.750 1.00 93.75 120 ALA A N 1
ATOM 955 C CA . ALA A 1 120 ? 4.258 -0.193 -15.549 1.00 93.75 120 ALA A CA 1
ATOM 956 C C . ALA A 1 120 ? 5.538 -0.785 -14.935 1.00 93.75 120 ALA A C 1
ATOM 958 O O . ALA A 1 120 ? 6.635 -0.422 -15.355 1.00 93.75 120 ALA A O 1
ATOM 959 N N . SER A 1 121 ? 5.421 -1.724 -13.988 1.00 93.62 121 SER A N 1
ATOM 960 C CA . SER A 1 121 ? 6.582 -2.410 -13.408 1.00 93.62 121 SER A CA 1
ATOM 961 C C . SER A 1 121 ? 7.328 -3.246 -14.452 1.00 93.62 121 SER A C 1
ATOM 963 O O . SER A 1 121 ? 8.553 -3.168 -14.526 1.00 93.62 121 SER A O 1
ATOM 965 N N . LEU A 1 122 ? 6.600 -3.955 -15.325 1.00 94.62 122 LEU A N 1
ATOM 966 C CA . LEU A 1 122 ? 7.177 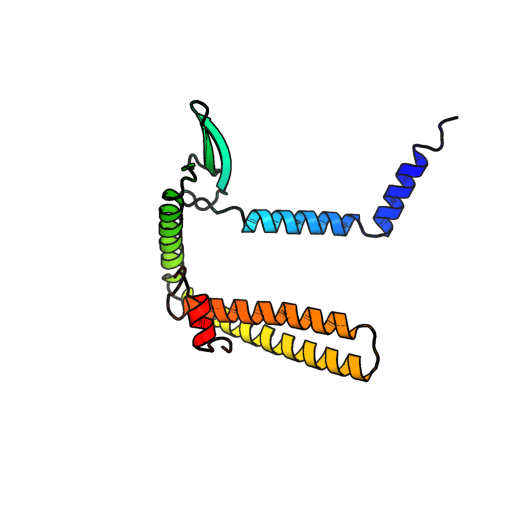-4.720 -16.431 1.00 94.62 122 LEU A CA 1
ATOM 967 C C . LEU A 1 122 ? 7.902 -3.801 -17.421 1.00 94.62 122 LEU A C 1
ATOM 969 O O . LEU A 1 122 ? 9.035 -4.083 -17.801 1.00 94.62 122 LEU A O 1
ATOM 973 N N . LEU A 1 123 ? 7.287 -2.672 -17.781 1.00 95.88 123 LEU A N 1
ATOM 974 C CA . LEU A 1 123 ? 7.901 -1.664 -18.644 1.00 95.88 123 LEU A CA 1
ATOM 975 C C . LEU A 1 123 ? 9.205 -1.121 -18.036 1.00 95.88 123 LEU A C 1
ATOM 977 O O . LEU A 1 123 ? 10.195 -0.973 -18.745 1.00 95.88 123 LEU A O 1
ATOM 981 N N . CYS A 1 124 ? 9.231 -0.868 -16.724 1.00 92.94 124 CYS A N 1
ATOM 982 C CA . CYS A 1 124 ? 10.436 -0.412 -16.027 1.00 92.94 124 CYS A CA 1
ATOM 983 C C . CYS A 1 124 ? 11.549 -1.466 -16.052 1.00 92.94 124 CYS A C 1
ATOM 985 O O . CYS A 1 124 ? 12.711 -1.115 -16.248 1.00 92.94 124 CYS A O 1
ATOM 987 N N . VAL A 1 125 ? 11.207 -2.749 -15.896 1.00 91.69 125 VAL A N 1
ATOM 988 C CA . VAL A 1 125 ? 12.176 -3.850 -16.008 1.00 91.69 125 VAL A CA 1
ATOM 989 C C . VAL A 1 125 ? 12.721 -3.940 -17.432 1.00 91.69 125 VAL A C 1
ATOM 991 O O . VAL A 1 125 ? 13.938 -3.964 -17.607 1.00 91.69 125 VAL A O 1
ATOM 994 N N . LEU A 1 126 ? 11.859 -3.899 -18.452 1.00 95.25 126 LEU A N 1
ATOM 995 C CA . LEU A 1 126 ? 12.283 -3.909 -19.857 1.00 95.25 126 LEU A CA 1
ATOM 996 C C . LEU A 1 126 ? 13.180 -2.711 -20.193 1.00 95.25 126 LEU A C 1
ATOM 998 O O . LEU A 1 126 ? 14.227 -2.878 -20.816 1.00 95.25 126 LEU A O 1
ATOM 1002 N N . LEU A 1 127 ? 12.821 -1.518 -19.715 1.00 93.38 127 LEU A N 1
ATOM 1003 C CA . LEU A 1 127 ? 13.639 -0.317 -19.857 1.00 93.38 127 LEU A CA 1
ATOM 1004 C C . LEU A 1 127 ? 14.993 -0.473 -19.153 1.00 93.38 127 LEU A C 1
ATOM 1006 O O . LEU A 1 127 ? 16.018 -0.098 -19.714 1.00 93.38 127 LEU A O 1
ATOM 1010 N N . SER A 1 128 ? 15.017 -1.046 -17.946 1.00 91.88 128 SER A N 1
ATOM 1011 C CA . SER A 1 128 ? 16.261 -1.283 -17.206 1.00 91.88 128 SER A CA 1
ATOM 1012 C C . SER A 1 128 ? 17.189 -2.256 -17.938 1.00 91.88 128 SER A C 1
ATOM 1014 O O . SER A 1 128 ? 18.391 -2.010 -17.996 1.00 91.88 128 SER A O 1
ATOM 1016 N N . LEU A 1 129 ? 16.634 -3.293 -18.575 1.00 94.25 129 LEU A N 1
ATOM 1017 C CA . LEU A 1 129 ? 17.387 -4.240 -19.398 1.00 94.25 129 LEU A CA 1
ATOM 1018 C C . LEU A 1 129 ? 17.939 -3.558 -20.651 1.00 94.25 129 LEU A C 1
ATOM 1020 O O . LEU A 1 129 ? 19.121 -3.692 -20.949 1.00 94.25 129 LEU A O 1
ATOM 1024 N N . ALA A 1 130 ? 17.124 -2.763 -21.347 1.00 94.19 130 ALA A N 1
ATOM 1025 C CA . ALA A 1 130 ? 17.576 -2.001 -22.510 1.00 94.19 130 ALA A CA 1
ATOM 1026 C C . ALA A 1 130 ? 18.700 -1.008 -22.151 1.00 94.19 130 ALA A C 1
ATOM 1028 O O . ALA A 1 130 ? 19.685 -0.888 -22.877 1.00 94.19 130 ALA A O 1
ATOM 1029 N N . LEU A 1 131 ? 18.590 -0.321 -21.008 1.00 92.50 131 LEU A N 1
ATOM 1030 C CA . LEU A 1 131 ? 19.635 0.577 -20.506 1.00 92.50 131 LEU A CA 1
ATOM 1031 C C . LEU A 1 131 ? 20.914 -0.173 -20.125 1.00 92.50 131 LEU A C 1
ATOM 1033 O O . LEU A 1 131 ? 22.002 0.354 -20.356 1.00 92.50 131 LEU A O 1
ATOM 1037 N N . LEU A 1 132 ? 20.787 -1.385 -19.578 1.00 92.81 132 LEU A N 1
ATOM 1038 C CA . LEU A 1 132 ? 21.921 -2.244 -19.247 1.00 92.81 132 LEU A CA 1
ATOM 1039 C C . LEU A 1 132 ? 22.689 -2.659 -20.508 1.00 92.81 132 LEU A C 1
ATOM 1041 O O . LEU A 1 132 ? 23.909 -2.520 -20.539 1.00 92.81 132 LEU A O 1
ATOM 1045 N N . PHE A 1 133 ? 21.988 -3.086 -21.565 1.00 94.25 133 PHE A N 1
ATOM 1046 C CA . PHE A 1 133 ? 22.621 -3.438 -22.844 1.00 94.25 133 PHE A CA 1
ATOM 1047 C C . PHE A 1 133 ? 23.322 -2.248 -23.511 1.00 94.25 133 PHE A C 1
ATOM 1049 O O . PHE A 1 133 ? 24.359 -2.423 -24.141 1.00 94.25 133 PHE A O 1
ATOM 1056 N N . ASN A 1 134 ? 22.804 -1.033 -23.320 1.00 93.81 134 ASN A N 1
ATOM 1057 C CA . ASN A 1 134 ? 23.413 0.199 -23.826 1.00 93.81 134 ASN A CA 1
ATOM 1058 C C . ASN A 1 134 ? 24.533 0.760 -22.922 1.00 93.81 134 ASN A C 1
ATOM 1060 O O . ASN A 1 134 ? 25.054 1.838 -23.205 1.00 93.81 134 ASN A O 1
ATOM 1064 N N . GLY A 1 135 ? 24.880 0.093 -21.812 1.00 89.81 135 GLY A N 1
ATOM 1065 C CA . GLY A 1 135 ? 25.917 0.554 -20.878 1.00 89.81 135 GLY A CA 1
ATOM 1066 C C . GLY A 1 135 ? 25.562 1.842 -20.121 1.00 89.81 135 GLY A C 1
ATOM 1067 O O . GLY A 1 135 ? 26.443 2.568 -19.660 1.00 89.81 135 GLY A O 1
ATOM 1068 N N . ASN A 1 136 ? 24.273 2.171 -19.999 1.00 89.31 136 ASN A N 1
ATOM 1069 C CA . ASN A 1 136 ? 23.831 3.433 -19.419 1.00 89.31 136 ASN A CA 1
ATOM 1070 C C . ASN A 1 136 ? 23.769 3.367 -17.881 1.00 89.31 136 ASN A C 1
ATOM 1072 O O . ASN A 1 136 ? 23.058 2.544 -17.306 1.00 89.31 136 ASN A O 1
ATOM 1076 N N . ARG A 1 137 ? 24.434 4.314 -17.205 1.00 87.38 137 ARG A N 1
ATOM 1077 C CA . ARG A 1 137 ? 24.483 4.471 -15.736 1.00 87.38 137 ARG A CA 1
ATOM 1078 C C . ARG A 1 137 ? 23.123 4.572 -15.024 1.00 87.38 137 ARG A C 1
ATOM 1080 O O . ARG A 1 137 ? 23.061 4.357 -13.818 1.00 87.38 137 ARG A O 1
ATOM 1087 N N . TYR A 1 138 ? 22.036 4.875 -15.735 1.00 86.44 138 TYR A N 1
ATOM 1088 C CA . TYR A 1 138 ? 20.691 4.992 -15.150 1.00 86.44 138 TYR A CA 1
ATOM 1089 C C . TYR A 1 138 ? 19.931 3.658 -15.007 1.00 86.44 138 TYR A C 1
ATOM 1091 O O . TYR A 1 138 ? 18.808 3.660 -14.493 1.00 86.44 138 TYR A O 1
ATOM 1099 N N . PHE A 1 139 ? 20.511 2.518 -15.412 1.00 88.00 139 PHE A N 1
ATOM 1100 C CA . PHE A 1 139 ? 19.842 1.208 -15.327 1.00 88.00 139 PHE A CA 1
ATOM 1101 C C . PHE A 1 139 ? 19.369 0.874 -13.897 1.00 88.00 139 PHE A C 1
ATOM 1103 O O . PHE A 1 139 ? 18.248 0.400 -13.705 1.00 88.00 139 PHE A O 1
ATOM 1110 N N . GLY A 1 140 ? 20.187 1.189 -12.883 1.00 83.00 140 GLY A N 1
ATOM 1111 C CA . GLY A 1 140 ? 19.871 0.909 -11.480 1.00 83.00 140 GLY A CA 1
ATOM 1112 C C . GLY A 1 140 ? 18.671 1.709 -10.971 1.00 83.00 140 GLY A C 1
ATOM 1113 O O . GLY A 1 140 ? 17.808 1.171 -10.280 1.00 83.00 140 GLY A O 1
ATOM 1114 N N . SER A 1 141 ? 18.558 2.980 -11.367 1.00 88.69 141 SER A N 1
ATOM 1115 C CA . SER A 1 141 ? 17.417 3.827 -11.005 1.00 88.69 141 SER A CA 1
ATOM 1116 C C . SER A 1 141 ? 16.112 3.315 -11.620 1.00 88.69 141 SER A C 1
ATOM 1118 O O . SER A 1 141 ? 15.091 3.280 -10.933 1.00 88.69 141 SER A O 1
ATOM 1120 N N . ALA A 1 142 ? 16.146 2.868 -12.881 1.00 85.62 142 ALA A N 1
ATOM 1121 C CA . ALA A 1 142 ? 14.986 2.279 -13.553 1.00 85.62 142 ALA A CA 1
ATOM 1122 C C . ALA A 1 142 ? 14.541 0.959 -12.894 1.00 85.62 142 ALA A C 1
ATOM 1124 O O . ALA A 1 142 ? 13.346 0.753 -12.677 1.00 85.62 142 ALA A O 1
ATOM 1125 N N . ALA A 1 143 ? 15.492 0.101 -12.506 1.00 85.06 143 ALA A N 1
ATOM 1126 C CA . ALA A 1 143 ? 15.202 -1.147 -11.799 1.00 85.06 143 ALA A CA 1
ATOM 1127 C C . ALA A 1 143 ? 14.572 -0.901 -10.414 1.00 85.06 143 ALA A C 1
ATOM 1129 O O . ALA A 1 143 ? 13.563 -1.521 -10.069 1.00 85.06 143 ALA A O 1
ATOM 1130 N N . LEU A 1 144 ? 15.114 0.048 -9.639 1.00 87.69 144 LEU A N 1
ATOM 1131 C CA . LEU A 1 144 ? 14.554 0.436 -8.339 1.00 87.69 144 LEU A CA 1
ATOM 1132 C C . LEU A 1 144 ? 13.135 0.995 -8.478 1.00 87.69 144 LEU A C 1
ATOM 1134 O O . LEU A 1 144 ? 12.244 0.607 -7.721 1.00 87.69 144 LEU A O 1
ATOM 1138 N N . LEU A 1 145 ? 12.904 1.863 -9.468 1.00 89.88 145 LEU A N 1
ATOM 1139 C CA . LEU A 1 145 ? 11.572 2.386 -9.770 1.00 89.88 145 LEU A CA 1
ATOM 1140 C C . LEU A 1 145 ? 10.594 1.243 -10.087 1.00 89.88 145 LEU A C 1
ATOM 1142 O O . LEU A 1 145 ? 9.500 1.199 -9.522 1.00 89.88 145 LEU A O 1
ATOM 1146 N N . GLY A 1 146 ? 11.009 0.288 -10.926 1.00 87.94 146 GLY A N 1
ATOM 1147 C CA . GLY A 1 146 ? 10.221 -0.902 -11.246 1.00 87.94 146 GLY A CA 1
ATOM 1148 C C . GLY A 1 146 ? 9.832 -1.702 -10.004 1.00 87.94 146 GLY A C 1
ATOM 1149 O O . GLY A 1 146 ? 8.668 -2.078 -9.858 1.00 87.94 146 GLY A O 1
ATOM 1150 N N . MET A 1 147 ? 10.761 -1.879 -9.060 1.00 88.06 147 MET A N 1
ATOM 1151 C CA . MET A 1 147 ? 10.496 -2.569 -7.794 1.00 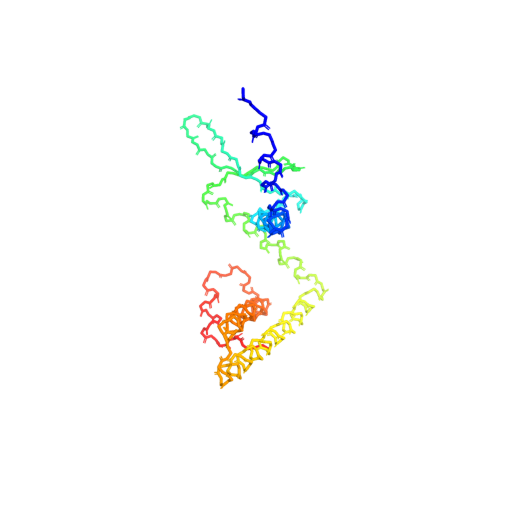88.06 147 MET A CA 1
ATOM 1152 C C . MET A 1 147 ? 9.481 -1.820 -6.915 1.00 88.06 147 MET A C 1
ATOM 1154 O O . MET A 1 147 ? 8.534 -2.432 -6.417 1.00 88.06 147 MET A O 1
ATOM 1158 N N . PHE A 1 148 ? 9.593 -0.494 -6.776 1.00 91.19 148 PHE A N 1
ATOM 1159 C CA . PHE A 1 148 ? 8.605 0.295 -6.026 1.00 91.19 148 PHE A CA 1
ATOM 1160 C C . PHE A 1 148 ? 7.201 0.205 -6.631 1.00 91.19 148 PHE A C 1
ATOM 1162 O O . PHE A 1 148 ? 6.209 0.081 -5.903 1.00 91.19 148 PHE A O 1
ATOM 1169 N N . VAL A 1 149 ? 7.106 0.251 -7.959 1.00 90.19 149 VAL A N 1
ATOM 1170 C CA . VAL A 1 149 ? 5.830 0.129 -8.672 1.00 90.19 149 VAL A CA 1
ATOM 1171 C C . VAL A 1 149 ? 5.260 -1.288 -8.529 1.00 90.19 149 VAL A C 1
ATOM 1173 O O . VAL A 1 149 ? 4.058 -1.437 -8.306 1.00 90.19 149 VAL A O 1
ATOM 1176 N N . LEU A 1 150 ? 6.106 -2.321 -8.544 1.00 89.69 150 LEU A N 1
ATOM 1177 C CA . LEU A 1 150 ? 5.696 -3.706 -8.301 1.00 89.69 150 LEU A CA 1
ATOM 1178 C C . LEU A 1 150 ? 5.094 -3.889 -6.898 1.00 89.69 150 LEU A C 1
ATOM 1180 O O . LEU A 1 150 ? 4.031 -4.493 -6.750 1.00 89.69 150 LEU A O 1
ATOM 1184 N N . VAL A 1 151 ? 5.703 -3.297 -5.864 1.00 89.69 151 VAL A N 1
ATOM 1185 C CA . VAL A 1 151 ? 5.145 -3.314 -4.498 1.00 89.69 151 VAL A CA 1
ATOM 1186 C C . VAL A 1 151 ? 3.758 -2.664 -4.462 1.00 89.69 151 VAL A C 1
ATOM 1188 O O . VAL A 1 151 ? 2.847 -3.175 -3.806 1.00 89.69 151 VAL A O 1
ATOM 1191 N N . ARG A 1 152 ? 3.550 -1.563 -5.198 1.00 88.56 152 ARG A N 1
ATOM 1192 C CA . ARG A 1 152 ? 2.224 -0.931 -5.325 1.00 88.56 152 ARG A CA 1
ATOM 1193 C C . ARG A 1 152 ? 1.222 -1.830 -6.051 1.00 88.56 152 ARG A C 1
ATOM 1195 O O . ARG A 1 152 ? 0.063 -1.870 -5.632 1.00 88.56 152 ARG A O 1
ATOM 1202 N N . ALA A 1 153 ? 1.654 -2.571 -7.073 1.00 89.94 153 ALA A N 1
ATOM 1203 C CA . ALA A 1 153 ? 0.822 -3.549 -7.773 1.00 89.94 153 ALA A CA 1
ATOM 1204 C C . ALA A 1 153 ? 0.344 -4.661 -6.827 1.00 89.94 153 ALA A C 1
ATOM 1206 O O . ALA A 1 153 ? -0.860 -4.932 -6.766 1.00 89.94 153 ALA A O 1
ATOM 1207 N N . PHE A 1 154 ? 1.255 -5.230 -6.028 1.00 88.56 154 PHE A N 1
ATOM 1208 C CA . PHE A 1 154 ? 0.918 -6.239 -5.020 1.00 88.56 154 PHE A CA 1
ATOM 1209 C C . PHE A 1 154 ? 0.000 -5.690 -3.934 1.00 88.56 154 PHE A C 1
ATOM 1211 O O . PHE A 1 154 ? -0.962 -6.353 -3.554 1.00 88.56 154 PHE A O 1
ATOM 1218 N N . LEU A 1 155 ? 0.235 -4.463 -3.464 1.00 88.75 155 LEU A N 1
ATOM 1219 C CA . LEU A 1 155 ? -0.624 -3.850 -2.456 1.00 88.75 155 LEU A CA 1
ATOM 1220 C C . LEU A 1 155 ? -2.050 -3.639 -2.990 1.00 88.75 155 LEU A C 1
ATOM 1222 O O . LEU A 1 155 ? -3.016 -3.908 -2.279 1.00 88.75 155 LEU A O 1
ATOM 1226 N N . ALA A 1 156 ? -2.196 -3.200 -4.244 1.00 88.19 156 ALA A N 1
ATOM 1227 C CA . ALA A 1 156 ? -3.498 -3.050 -4.892 1.00 88.19 156 ALA A CA 1
ATOM 1228 C C . ALA A 1 156 ? -4.203 -4.403 -5.102 1.00 88.19 156 ALA A C 1
ATOM 1230 O O . ALA A 1 156 ? -5.393 -4.516 -4.802 1.00 88.19 156 ALA A O 1
ATOM 1231 N N . SER A 1 157 ? -3.470 -5.430 -5.544 1.00 88.75 157 SER A N 1
ATOM 1232 C CA . SER A 1 157 ? -3.976 -6.805 -5.678 1.00 88.75 157 SER A CA 1
ATOM 1233 C C . SER A 1 157 ? -4.444 -7.368 -4.330 1.00 88.75 157 SER A C 1
ATOM 1235 O O . SER A 1 157 ? -5.556 -7.889 -4.224 1.00 88.75 157 SER A O 1
ATOM 1237 N N . TYR A 1 158 ? -3.655 -7.183 -3.270 1.00 88.12 158 TYR A N 1
ATOM 1238 C CA . TYR A 1 158 ? -4.017 -7.621 -1.926 1.00 88.12 158 TYR A CA 1
ATOM 1239 C C . TYR A 1 158 ? -5.292 -6.934 -1.424 1.00 88.12 158 TYR A C 1
ATOM 1241 O O . TYR A 1 158 ? -6.183 -7.594 -0.894 1.00 88.12 158 TYR A O 1
ATOM 1249 N N . ARG A 1 159 ? -5.433 -5.617 -1.633 1.00 86.62 159 ARG A N 1
ATOM 1250 C CA . ARG A 1 159 ? -6.661 -4.890 -1.266 1.00 86.62 159 ARG A CA 1
ATOM 1251 C C . ARG A 1 159 ? -7.876 -5.360 -2.061 1.00 86.62 159 ARG A C 1
ATOM 1253 O O . ARG A 1 159 ? -8.951 -5.486 -1.480 1.00 86.62 159 ARG A O 1
ATOM 1260 N N . PHE A 1 160 ? -7.712 -5.653 -3.350 1.00 88.56 160 PHE A N 1
ATOM 1261 C CA . PHE A 1 160 ? -8.777 -6.240 -4.163 1.00 88.56 160 PHE A CA 1
ATOM 1262 C C . PHE A 1 160 ? -9.240 -7.588 -3.593 1.00 88.56 160 PHE A C 1
ATOM 1264 O O . PHE A 1 160 ? -10.438 -7.789 -3.404 1.00 88.56 160 PHE A O 1
ATOM 1271 N N . TRP A 1 161 ? -8.293 -8.472 -3.272 1.00 88.75 161 TRP A N 1
ATOM 1272 C CA . TRP A 1 161 ? -8.555 -9.778 -2.666 1.00 88.75 161 TRP A CA 1
ATOM 1273 C C . TRP A 1 161 ? -9.298 -9.633 -1.327 1.00 88.75 161 TRP A C 1
ATOM 1275 O O . TRP A 1 161 ? -10.414 -10.119 -1.180 1.00 88.75 161 TRP A O 1
ATOM 1285 N N . GLN A 1 162 ? -8.785 -8.804 -0.408 1.00 87.44 162 GLN A N 1
ATOM 1286 C CA . GLN A 1 162 ? -9.424 -8.557 0.894 1.00 87.44 162 GLN A CA 1
ATOM 1287 C C . GLN A 1 162 ? -10.897 -8.127 0.799 1.00 87.44 162 GLN A C 1
ATOM 1289 O O . GLN A 1 162 ? -11.707 -8.558 1.618 1.00 87.44 162 GLN A O 1
ATOM 1294 N N . ILE A 1 163 ? -11.238 -7.272 -0.172 1.00 85.44 163 ILE A N 1
ATOM 1295 C CA . ILE A 1 163 ? -12.612 -6.788 -0.387 1.00 85.44 163 ILE A CA 1
ATOM 1296 C C . ILE A 1 163 ? -13.470 -7.852 -1.089 1.00 85.44 163 ILE A C 1
ATOM 1298 O O . ILE A 1 163 ? -14.682 -7.922 -0.879 1.00 85.44 163 ILE A O 1
ATOM 1302 N N . ARG A 1 164 ? -12.870 -8.691 -1.937 1.00 85.06 164 ARG A N 1
ATOM 1303 C CA . ARG A 1 164 ? -13.580 -9.756 -2.649 1.00 85.06 164 ARG A CA 1
ATOM 1304 C C . ARG A 1 164 ? -14.011 -10.883 -1.710 1.00 85.06 164 ARG A C 1
ATOM 1306 O O . ARG A 1 164 ? -15.153 -11.310 -1.817 1.00 85.06 164 ARG A O 1
ATOM 1313 N N . GLU A 1 165 ? -13.147 -11.343 -0.805 1.00 84.25 165 GLU A N 1
ATOM 1314 C CA . GLU A 1 165 ? -13.495 -12.413 0.152 1.00 84.25 165 GLU A CA 1
ATOM 1315 C C . GLU A 1 165 ? -13.999 -11.909 1.514 1.00 84.25 165 GLU A C 1
ATOM 1317 O O . GLU A 1 165 ? -14.115 -12.704 2.444 1.00 84.25 165 GLU A O 1
ATOM 1322 N N . ASP A 1 166 ? -14.266 -10.606 1.658 1.00 78.81 166 ASP A N 1
ATOM 1323 C CA . ASP A 1 166 ? -14.708 -9.976 2.914 1.00 78.81 166 ASP A CA 1
ATOM 1324 C C . ASP A 1 166 ? -13.773 -10.248 4.113 1.00 78.81 166 ASP A C 1
ATOM 1326 O O . ASP A 1 166 ? -14.160 -10.179 5.279 1.00 78.81 166 ASP A O 1
ATOM 1330 N N . ARG A 1 167 ? -12.481 -10.490 3.845 1.00 75.50 167 ARG A N 1
ATOM 1331 C CA . ARG A 1 167 ? -11.448 -10.778 4.861 1.00 75.50 167 ARG A CA 1
ATOM 1332 C C . ARG A 1 167 ? -10.779 -9.517 5.414 1.00 75.50 167 ARG A C 1
ATOM 1334 O O . ARG A 1 167 ? -9.611 -9.543 5.815 1.00 75.50 167 ARG A O 1
ATOM 1341 N N . LEU A 1 168 ? -11.502 -8.397 5.460 1.00 69.69 168 LEU A N 1
ATOM 1342 C CA . LEU A 1 168 ? -10.994 -7.162 6.055 1.00 69.69 168 LEU A CA 1
ATOM 1343 C C . LEU A 1 168 ? -10.672 -7.409 7.544 1.00 69.69 168 LEU A C 1
ATOM 1345 O O . LEU A 1 168 ? -11.538 -7.767 8.348 1.00 69.69 168 LEU A O 1
ATOM 1349 N N . PHE A 1 169 ? -9.400 -7.217 7.905 1.00 67.62 169 PHE A N 1
ATOM 1350 C CA . PHE A 1 169 ? -8.853 -7.362 9.265 1.00 67.62 169 PHE A CA 1
ATOM 1351 C C . PHE A 1 169 ? -8.743 -8.800 9.810 1.00 67.62 169 PHE A C 1
ATOM 1353 O O . PHE A 1 169 ? -8.651 -8.981 11.021 1.00 67.62 169 PHE A O 1
ATOM 1360 N N . ALA A 1 170 ? -8.740 -9.833 8.959 1.00 71.62 170 ALA A N 1
ATOM 1361 C CA . ALA A 1 170 ? -8.451 -11.195 9.419 1.00 71.62 170 ALA A CA 1
ATOM 1362 C C . ALA A 1 170 ? -6.941 -11.377 9.717 1.00 71.62 170 ALA A C 1
ATOM 1364 O O . ALA A 1 170 ? -6.109 -11.063 8.854 1.00 71.62 170 ALA A O 1
ATOM 1365 N N . PRO A 1 171 ? -6.553 -11.876 10.909 1.00 73.25 171 PRO A N 1
ATOM 1366 C CA . PRO A 1 171 ? -5.156 -12.184 11.202 1.00 73.25 171 PRO A CA 1
ATOM 1367 C C . PRO A 1 171 ? -4.667 -13.298 10.263 1.00 73.25 171 PRO A C 1
ATOM 1369 O O . PRO A 1 171 ? -5.370 -14.273 10.022 1.00 73.25 171 PRO A O 1
ATOM 1372 N N . GLY A 1 172 ? -3.476 -13.141 9.680 1.00 78.38 172 GLY A N 1
ATOM 1373 C CA . GLY A 1 172 ? -2.906 -14.130 8.751 1.00 78.38 172 GLY A CA 1
ATOM 1374 C C . GLY A 1 172 ? -3.406 -14.062 7.299 1.00 78.38 172 GLY A C 1
ATOM 1375 O O . GLY A 1 172 ? -2.895 -14.803 6.457 1.00 78.38 172 GLY A O 1
ATOM 1376 N N . ALA A 1 173 ? -4.305 -13.129 6.967 1.00 80.00 173 ALA A N 1
ATOM 1377 C CA . ALA A 1 173 ? -4.867 -12.955 5.622 1.00 80.00 173 ALA A CA 1
ATOM 1378 C C . ALA A 1 173 ? -3.808 -12.818 4.507 1.00 80.00 173 ALA A C 1
ATOM 1380 O O . ALA A 1 173 ? -3.983 -13.327 3.403 1.00 80.00 173 ALA A O 1
ATOM 1381 N N . PHE A 1 174 ? -2.668 -12.184 4.798 1.00 81.38 174 PHE A N 1
ATOM 1382 C CA . PHE A 1 174 ? -1.568 -12.041 3.839 1.00 81.38 174 PHE A CA 1
ATOM 1383 C C . PHE A 1 174 ? -0.953 -13.388 3.425 1.00 81.38 174 PHE A C 1
ATOM 1385 O O . PHE A 1 174 ? -0.663 -13.607 2.250 1.00 81.38 174 PHE A O 1
ATOM 1392 N N . LYS A 1 175 ? -0.783 -14.316 4.375 1.00 83.31 175 LYS A N 1
ATOM 1393 C CA . LYS A 1 175 ? -0.193 -15.637 4.107 1.00 83.31 175 LYS A CA 1
ATOM 1394 C C . LYS A 1 175 ? -1.110 -16.469 3.215 1.00 83.31 175 LYS A C 1
ATOM 1396 O O . LYS A 1 175 ? -0.634 -17.191 2.345 1.00 83.31 175 LYS A O 1
ATOM 1401 N N . GLU A 1 176 ? -2.418 -16.363 3.419 1.00 82.94 176 GLU A N 1
ATOM 1402 C CA . GLU A 1 176 ? -3.413 -17.034 2.582 1.00 82.94 176 GLU A CA 1
ATOM 1403 C C . GLU A 1 176 ? -3.484 -16.435 1.178 1.00 82.94 176 GLU A C 1
ATOM 1405 O O . GLU A 1 176 ? -3.520 -17.190 0.209 1.00 82.94 176 GLU A O 1
ATOM 1410 N N . TRP A 1 177 ? -3.449 -15.102 1.060 1.00 87.00 177 TRP A N 1
ATOM 1411 C CA . TRP A 1 177 ? -3.379 -14.409 -0.230 1.00 87.00 177 TRP A CA 1
ATOM 1412 C C . TRP A 1 177 ? -2.177 -14.880 -1.054 1.00 87.00 177 TRP A C 1
ATOM 1414 O O . TRP A 1 177 ? -2.331 -15.244 -2.221 1.00 87.00 177 TRP A O 1
ATOM 1424 N N . PHE A 1 178 ? -1.001 -14.949 -0.422 1.00 84.69 178 PHE A N 1
ATOM 1425 C CA . PHE A 1 178 ? 0.224 -15.396 -1.078 1.00 84.69 178 PHE A CA 1
ATOM 1426 C C . PHE A 1 178 ? 0.131 -16.865 -1.518 1.00 84.69 178 PHE A C 1
ATOM 1428 O O . PHE A 1 178 ? 0.468 -17.197 -2.649 1.00 84.69 178 PHE A O 1
ATOM 1435 N N . LYS A 1 179 ? -0.402 -17.748 -0.661 1.00 86.25 179 LYS A N 1
ATOM 1436 C CA . LYS A 1 179 ? -0.591 -19.175 -0.981 1.00 86.25 179 LYS A CA 1
ATOM 1437 C C . LYS A 1 179 ? -1.590 -19.422 -2.111 1.00 86.25 179 LYS A C 1
ATOM 1439 O O . LYS A 1 179 ? -1.410 -20.360 -2.877 1.00 86.25 179 LYS A O 1
ATOM 1444 N N . LYS A 1 180 ? -2.648 -18.613 -2.204 1.00 84.12 180 LYS A N 1
ATOM 1445 C CA . LYS A 1 180 ? -3.682 -18.749 -3.242 1.00 84.12 180 LYS A CA 1
ATOM 1446 C C . LYS A 1 180 ? -3.254 -18.197 -4.605 1.00 84.12 180 LYS A C 1
ATOM 1448 O O . LYS A 1 180 ? -4.012 -18.337 -5.558 1.00 84.12 180 LYS A O 1
ATOM 1453 N N . GLY A 1 181 ? -2.090 -17.548 -4.705 1.00 80.19 181 GLY A N 1
ATOM 1454 C CA . GLY A 1 181 ? -1.616 -16.963 -5.962 1.00 80.19 181 GLY A CA 1
ATOM 1455 C C . GLY A 1 181 ? -2.501 -15.822 -6.472 1.00 80.19 181 GLY A C 1
ATOM 1456 O O . GLY A 1 181 ? -2.514 -15.531 -7.665 1.00 80.19 181 GLY A O 1
ATOM 1457 N N . ALA A 1 182 ? -3.241 -15.147 -5.586 1.00 78.62 182 ALA A N 1
ATOM 1458 C CA . ALA A 1 182 ? -4.157 -14.063 -5.953 1.00 78.62 182 ALA A CA 1
ATOM 1459 C C . ALA A 1 182 ? -3.437 -12.731 -6.262 1.00 78.62 182 ALA A C 1
ATOM 1461 O O . ALA A 1 182 ? -4.034 -11.657 -6.182 1.00 78.62 182 ALA A O 1
ATOM 1462 N N . TRP A 1 183 ? -2.146 -12.793 -6.599 1.00 76.62 183 TRP A N 1
ATOM 1463 C CA . TRP A 1 183 ? -1.279 -11.650 -6.887 1.00 76.62 183 TRP A CA 1
ATOM 1464 C C . TRP A 1 183 ? -1.523 -11.008 -8.262 1.00 76.62 183 TRP A C 1
ATOM 1466 O O . TRP A 1 183 ? -1.119 -9.868 -8.478 1.00 76.62 183 TRP A O 1
ATOM 1476 N N . ILE A 1 184 ? -2.215 -11.705 -9.169 1.00 74.88 184 ILE A N 1
ATOM 1477 C CA . ILE A 1 184 ? -2.584 -11.223 -10.506 1.00 74.88 184 ILE A CA 1
ATOM 1478 C C . ILE A 1 184 ? -4.110 -11.103 -10.558 1.00 74.88 184 ILE A C 1
ATOM 1480 O O . ILE A 1 184 ? -4.821 -12.071 -10.289 1.00 74.88 184 ILE A O 1
ATOM 1484 N N . VAL A 1 185 ? -4.606 -9.904 -10.878 1.00 70.19 185 VAL A N 1
ATOM 1485 C CA . VAL A 1 185 ? -6.035 -9.531 -10.854 1.00 70.19 185 VAL A CA 1
ATOM 1486 C C . VAL A 1 185 ? -6.474 -8.929 -12.190 1.00 70.19 185 VAL A C 1
ATOM 1488 O O . VAL A 1 185 ? -5.748 -8.083 -12.747 1.00 70.19 185 VAL A O 1
#

Sequence (185 aa):
MGFFSATGRGMAWVAAGVVGMTPIKAGFAVVRGNWNALRSRSCPRCGRGRLYEFSEVVEGTTYFAQGCNMCDFYEFTDSEAVSETLSVRRRQTLSALNEQGVREKLLRRYKWWSRIYLFASLLCVLLSLALLFNGNRYFGSAALLGMFVLVRAFLASYRFWQIREDRLFAPGAFKEWFKKGAWIV

Foldseek 3Di:
DPPPPPVVVVVVVVVCVVVCVVVVVVVVVVVVVVVVVVVFDQDLPPSPWTWDWDWDQDPNDTWIKTATPPDGDIGTVDPVVVVVVVVSVLVVVVVVCPPPPPLVVLLVVLLVLLVVLLVQLVVLQVVLVVCVVVVHPCSVVSNVVSVVSLVVSQVSLLVSVCSVVVVVPPPCSVVVCVVVVSSHD

Secondary structure (DSSP, 8-state):
--THHHHHHHHHHHHHHHTTHHHHHHHHHHHHHHHHHHHSPBPTTTSSSBEEEEEEEETTEEEEEEEESSSS-EEE--TTHHHHHHHHHHHHHHHHHSSTTHHHHHHHHHHHHHHHHHHHHHHHHHHHHHHHHTT-TTHHHHHHHHHHHHHHHHHHHHHHHHHHTT-TT-TTHHHHHHHTTTT--

pLDDT: mean 75.2, std 13.79, range [41.34, 95.88]